Protein AF-A0A2D4ILW7-F1 (afdb_monomer)

Structure (mmCIF, N/CA/C/O backbone):
data_AF-A0A2D4ILW7-F1
#
_entry.id   AF-A0A2D4ILW7-F1
#
loop_
_atom_site.group_PDB
_atom_site.id
_atom_site.type_symbol
_atom_site.label_atom_id
_atom_site.label_alt_id
_atom_site.label_comp_id
_atom_site.label_asym_id
_atom_site.label_entity_id
_atom_site.label_seq_id
_atom_site.pdbx_PDB_ins_code
_atom_site.Cartn_x
_atom_site.Cartn_y
_atom_site.Cartn_z
_atom_site.occupancy
_atom_site.B_iso_or_equiv
_atom_site.auth_seq_id
_atom_site.auth_comp_id
_atom_site.auth_asym_id
_atom_site.auth_atom_id
_atom_site.pdbx_PDB_model_num
ATOM 1 N N . SER A 1 1 ? -1.629 21.033 -8.139 1.00 35.91 1 SER A N 1
ATOM 2 C CA . SER A 1 1 ? -2.711 20.098 -8.491 1.00 35.91 1 SER A CA 1
ATOM 3 C C . SER A 1 1 ? -2.103 18.713 -8.593 1.00 35.91 1 SER A C 1
ATOM 5 O O . SER A 1 1 ? -1.059 18.580 -9.214 1.00 35.91 1 SER A O 1
ATOM 7 N N . SER A 1 2 ? -2.685 17.788 -7.834 1.00 33.47 2 SER A N 1
ATOM 8 C CA . SER A 1 2 ? -2.430 16.350 -7.647 1.00 33.47 2 SER A CA 1
ATOM 9 C C . SER A 1 2 ? -1.386 15.644 -8.525 1.00 33.47 2 SER A C 1
ATOM 11 O O . SER A 1 2 ? -1.522 15.573 -9.743 1.00 33.47 2 SER A O 1
ATOM 13 N N . HIS A 1 3 ? -0.424 14.979 -7.873 1.00 41.22 3 HIS A N 1
ATOM 14 C CA . HIS A 1 3 ? 0.235 13.801 -8.437 1.00 41.22 3 HIS A CA 1
ATOM 15 C C . HIS A 1 3 ? -0.855 12.763 -8.725 1.00 41.22 3 HIS A C 1
ATOM 17 O O . HIS A 1 3 ? -1.338 12.092 -7.813 1.00 41.22 3 HIS A O 1
ATOM 23 N N . TYR A 1 4 ? -1.304 12.691 -9.975 1.00 45.59 4 TYR A N 1
ATOM 24 C CA . TYR A 1 4 ? -2.217 11.650 -10.414 1.00 45.59 4 TYR A CA 1
ATOM 25 C C . TYR A 1 4 ? -1.416 10.358 -10.467 1.00 45.59 4 TYR A C 1
ATOM 27 O O . TYR A 1 4 ? -0.707 10.075 -11.431 1.00 45.59 4 TYR A O 1
ATOM 35 N N . LEU A 1 5 ? -1.509 9.574 -9.399 1.00 50.69 5 LEU A N 1
ATOM 36 C CA . LEU A 1 5 ? -1.324 8.143 -9.530 1.00 50.69 5 LEU A CA 1
ATOM 37 C C . LEU A 1 5 ? -2.432 7.715 -10.491 1.00 50.69 5 LEU A C 1
ATOM 39 O O . LEU A 1 5 ? -3.609 7.840 -10.154 1.00 50.69 5 LEU A O 1
ATOM 43 N N . CYS A 1 6 ? -2.070 7.367 -11.727 1.00 53.00 6 CYS A N 1
ATOM 44 C CA . CYS A 1 6 ? -3.055 6.940 -12.707 1.00 53.00 6 CYS A CA 1
ATOM 45 C C . CYS A 1 6 ? -3.841 5.781 -12.081 1.00 53.00 6 CYS A C 1
ATOM 47 O O . CYS A 1 6 ? -3.259 4.766 -11.696 1.00 53.00 6 CYS A O 1
ATOM 49 N N . HIS A 1 7 ? -5.149 5.974 -11.889 1.00 54.78 7 HIS A N 1
ATOM 50 C CA . HIS A 1 7 ? -5.987 4.997 -11.196 1.00 54.78 7 HIS A CA 1
ATOM 51 C C . HIS A 1 7 ? -5.988 3.642 -11.912 1.00 54.78 7 HIS A C 1
ATOM 53 O O . HIS A 1 7 ? -6.151 2.620 -11.256 1.00 54.78 7 HIS A O 1
ATOM 59 N N . GLU A 1 8 ? -5.728 3.633 -13.222 1.00 57.62 8 GLU A N 1
ATOM 60 C CA . GLU A 1 8 ? -5.636 2.426 -14.049 1.00 57.62 8 GLU A CA 1
ATOM 61 C C . GLU A 1 8 ? -4.396 1.573 -13.734 1.00 57.62 8 GLU A C 1
ATOM 63 O O . GLU A 1 8 ? -4.408 0.371 -13.971 1.00 57.62 8 GLU A O 1
ATOM 68 N N . VAL A 1 9 ? -3.340 2.166 -13.161 1.00 68.12 9 VAL A N 1
ATOM 69 C CA . VAL A 1 9 ? -2.091 1.465 -12.788 1.00 68.12 9 VAL A CA 1
ATOM 70 C C . VAL A 1 9 ? -1.833 1.470 -11.279 1.00 68.12 9 VAL A C 1
ATOM 72 O O . VAL A 1 9 ? -0.796 0.993 -10.815 1.00 68.12 9 VAL A O 1
ATOM 75 N N . ALA A 1 10 ? -2.752 2.033 -10.492 1.00 67.50 10 ALA A N 1
ATOM 76 C CA . ALA A 1 10 ? -2.624 2.091 -9.047 1.00 67.50 10 ALA A CA 1
ATOM 77 C C . ALA A 1 10 ? -2.739 0.676 -8.450 1.00 67.50 10 ALA A C 1
ATOM 79 O O . ALA A 1 10 ? -3.699 -0.034 -8.755 1.00 67.50 10 ALA A O 1
ATOM 80 N N . PRO A 1 11 ? -1.819 0.258 -7.558 1.00 77.44 11 PRO A N 1
ATOM 81 C CA . PRO A 1 11 ? -1.923 -1.039 -6.903 1.00 77.44 11 PRO A CA 1
ATOM 82 C C . PRO A 1 11 ? -3.296 -1.217 -6.226 1.00 77.44 11 PRO A C 1
ATOM 84 O O . PRO A 1 11 ? -3.733 -0.296 -5.526 1.00 77.44 11 PRO A O 1
ATOM 87 N N . PRO A 1 12 ? -3.960 -2.386 -6.340 1.00 83.81 12 PRO A N 1
ATOM 88 C CA . PRO A 1 12 ? -5.300 -2.597 -5.777 1.00 83.81 12 PRO A CA 1
ATOM 89 C C . PRO A 1 12 ? -5.406 -2.255 -4.285 1.00 83.81 12 PRO A C 1
ATOM 91 O O . PRO A 1 12 ? -6.397 -1.687 -3.830 1.00 83.81 12 PRO A O 1
ATOM 94 N N . GLN A 1 13 ? -4.348 -2.527 -3.514 1.00 83.69 13 GLN A N 1
ATOM 95 C CA . GLN A 1 13 ? -4.273 -2.172 -2.095 1.00 83.69 13 GLN A CA 1
ATOM 96 C C . GLN A 1 13 ? -4.309 -0.657 -1.856 1.00 83.69 13 GLN A C 1
ATOM 98 O O . GLN A 1 13 ? -4.916 -0.204 -0.884 1.00 83.69 13 GLN A O 1
ATOM 103 N N . LEU A 1 14 ? -3.667 0.132 -2.719 1.00 83.50 14 LEU A N 1
ATOM 104 C CA . LEU A 1 14 ? -3.670 1.587 -2.614 1.00 83.50 14 LEU A CA 1
ATOM 105 C C . LEU A 1 14 ? -5.058 2.143 -2.940 1.00 83.50 14 LEU A C 1
ATOM 107 O O . LEU A 1 14 ? -5.564 2.980 -2.197 1.00 83.50 14 LEU A O 1
ATOM 111 N N . VAL A 1 15 ? -5.701 1.622 -3.989 1.00 85.94 15 VAL A N 1
ATOM 112 C CA . VAL A 1 15 ? -7.084 1.979 -4.347 1.00 85.94 15 VAL A CA 1
ATOM 113 C C . VAL A 1 15 ? -8.033 1.681 -3.184 1.00 85.94 15 VAL A C 1
ATOM 115 O O . VAL A 1 15 ? -8.771 2.565 -2.750 1.00 85.94 15 VAL A O 1
ATOM 118 N N . MET A 1 16 ? -7.939 0.482 -2.600 1.00 89.69 16 MET A N 1
ATOM 119 C CA . MET A 1 16 ? -8.709 0.102 -1.413 1.00 89.69 16 MET A CA 1
ATOM 120 C C . MET A 1 16 ? -8.429 1.032 -0.224 1.00 89.69 16 MET A C 1
ATOM 122 O O . MET A 1 16 ? -9.354 1.416 0.491 1.00 89.69 16 MET A O 1
ATOM 126 N N . SER A 1 17 ? -7.169 1.416 -0.009 1.00 90.88 17 SER A N 1
ATOM 127 C CA . SER A 1 17 ? -6.783 2.305 1.093 1.00 90.88 17 SER A CA 1
ATOM 128 C C . SER A 1 17 ? -7.408 3.689 0.947 1.00 90.88 17 SER A C 1
ATOM 130 O O . SER A 1 17 ? -7.966 4.207 1.909 1.00 90.88 17 SER A O 1
ATOM 132 N N . ILE A 1 18 ? -7.390 4.254 -0.263 1.00 87.25 18 ILE A N 1
ATOM 133 C CA . ILE A 1 18 ? -8.020 5.545 -0.565 1.00 87.25 18 ILE A CA 1
ATOM 134 C C . ILE A 1 18 ? -9.532 5.471 -0.322 1.00 87.25 18 ILE A C 1
ATOM 136 O O . ILE A 1 18 ? -10.084 6.332 0.359 1.00 87.25 18 ILE A O 1
ATOM 140 N N . GLN A 1 19 ? -10.192 4.422 -0.820 1.00 90.12 19 GLN A N 1
ATOM 141 C CA . GLN A 1 19 ? -11.641 4.240 -0.672 1.00 90.12 19 GLN A CA 1
ATOM 142 C C . GLN A 1 19 ? -12.082 4.094 0.789 1.00 90.12 19 GLN A C 1
ATOM 144 O O . GLN A 1 19 ? -13.139 4.591 1.163 1.00 90.12 19 GLN A O 1
ATOM 149 N N . ASN A 1 20 ? -11.271 3.434 1.618 1.00 92.75 20 ASN A N 1
ATOM 150 C CA . ASN A 1 20 ? -11.603 3.142 3.015 1.00 92.75 20 ASN A CA 1
ATOM 151 C C . ASN A 1 20 ? -10.947 4.117 4.013 1.00 92.75 20 ASN A C 1
ATOM 153 O O . ASN A 1 20 ? -10.995 3.877 5.219 1.00 92.75 20 ASN A O 1
ATOM 157 N N . GLY A 1 21 ? -10.312 5.198 3.541 1.00 91.88 21 GLY A N 1
ATOM 158 C CA . GLY A 1 21 ? -9.663 6.189 4.408 1.00 91.88 21 GLY A CA 1
ATOM 159 C C . GLY A 1 21 ? -8.506 5.624 5.239 1.00 91.88 21 GLY A C 1
ATOM 160 O O . GLY A 1 21 ? -8.285 6.055 6.370 1.00 91.88 21 GLY A O 1
ATOM 161 N N . ILE A 1 22 ? -7.793 4.634 4.702 1.00 93.06 22 ILE A N 1
ATOM 162 C CA . ILE A 1 22 ? -6.689 3.953 5.375 1.00 93.06 22 ILE A CA 1
ATOM 163 C C . ILE A 1 22 ? -5.412 4.761 5.170 1.00 93.06 22 ILE A C 1
ATOM 165 O O . ILE A 1 22 ? -4.975 4.993 4.041 1.00 93.06 22 ILE A O 1
ATOM 169 N N . HIS A 1 23 ? -4.785 5.159 6.270 1.00 91.62 23 HIS A N 1
ATOM 170 C CA . HIS A 1 23 ? -3.446 5.732 6.256 1.00 91.62 23 HIS A CA 1
ATOM 171 C C . HIS A 1 23 ? -2.436 4.691 5.780 1.00 91.62 23 HIS A C 1
ATOM 173 O O . HIS A 1 23 ? -2.550 3.499 6.081 1.00 91.62 23 HIS A O 1
ATOM 179 N N . GLY A 1 24 ? -1.408 5.148 5.068 1.00 87.19 24 GLY A N 1
ATOM 180 C CA . GLY A 1 24 ? -0.261 4.305 4.745 1.00 87.19 24 GLY A CA 1
ATOM 181 C C . GLY A 1 24 ? 0.419 3.735 6.001 1.00 87.19 24 GLY A C 1
ATOM 182 O O . GLY A 1 24 ? 0.009 4.022 7.132 1.00 87.19 24 GLY A O 1
ATOM 183 N N . PRO A 1 25 ? 1.475 2.928 5.826 1.00 86.12 25 PRO A N 1
ATOM 184 C CA . PRO A 1 25 ? 2.299 2.486 6.940 1.00 86.12 25 PRO A CA 1
ATOM 185 C C . PRO A 1 25 ? 2.803 3.710 7.711 1.00 86.12 25 PRO A C 1
ATOM 187 O O . PRO A 1 25 ? 3.531 4.537 7.174 1.00 86.12 25 PRO A O 1
ATOM 190 N N . MET A 1 26 ? 2.354 3.847 8.954 1.00 84.62 26 MET A N 1
ATOM 191 C CA . MET A 1 26 ? 2.683 4.971 9.827 1.00 84.62 26 MET A CA 1
ATOM 192 C C . MET A 1 26 ? 2.971 4.419 11.213 1.00 84.62 26 MET A C 1
ATOM 194 O O . MET A 1 26 ? 2.298 3.483 11.661 1.00 84.62 26 MET A O 1
ATOM 198 N N . GLN A 1 27 ? 3.978 4.967 11.881 1.00 85.25 27 GLN A N 1
ATOM 199 C CA . GLN A 1 27 ? 4.277 4.572 13.247 1.00 85.25 27 GLN A CA 1
ATOM 200 C C . GLN A 1 27 ? 3.215 5.113 14.224 1.00 85.25 27 GLN A C 1
ATOM 202 O O . GLN A 1 27 ? 2.344 5.920 13.886 1.00 85.25 27 GLN A O 1
ATOM 207 N N . GLU A 1 28 ? 3.218 4.571 15.436 1.00 87.88 28 GLU A N 1
ATOM 208 C CA . GLU A 1 28 ? 2.176 4.820 16.430 1.00 87.88 28 GLU A CA 1
ATOM 209 C C . GLU A 1 28 ? 2.138 6.270 16.940 1.00 87.88 28 GLU A C 1
ATOM 211 O O . GLU A 1 28 ? 1.069 6.861 17.079 1.00 87.88 28 GLU A O 1
ATOM 216 N N . GLU A 1 29 ? 3.295 6.857 17.201 1.00 87.69 29 GLU A N 1
ATOM 217 C CA . GLU A 1 29 ? 3.457 8.233 17.681 1.00 87.69 29 GLU A CA 1
ATOM 218 C C . GLU A 1 29 ? 2.874 9.271 16.710 1.00 87.69 29 GLU A C 1
ATOM 220 O O . GLU A 1 29 ? 2.185 10.195 17.148 1.00 87.69 29 GLU A O 1
ATOM 225 N N . PHE A 1 30 ? 3.089 9.111 15.405 1.00 87.44 30 PHE A N 1
ATOM 226 C CA . PHE A 1 30 ? 2.618 10.027 14.372 1.00 87.44 30 PHE A CA 1
ATOM 227 C C . PHE A 1 30 ? 1.107 9.963 14.207 1.00 87.44 30 PHE A C 1
ATOM 229 O O . PHE A 1 30 ? 0.453 11.010 14.165 1.00 87.44 30 PHE A O 1
ATOM 236 N N . ILE A 1 31 ? 0.522 8.759 14.192 1.00 89.25 31 ILE A N 1
ATOM 237 C CA . ILE A 1 31 ? -0.935 8.636 14.096 1.00 89.25 31 ILE A CA 1
ATOM 238 C C . ILE A 1 31 ? -1.615 9.184 15.358 1.00 89.25 31 ILE A C 1
ATOM 240 O O . ILE A 1 31 ? -2.655 9.840 15.271 1.00 89.25 31 ILE A O 1
ATOM 244 N N . LEU A 1 32 ? -0.997 9.003 16.530 1.00 89.31 32 LEU A N 1
ATOM 245 C CA . LEU A 1 32 ? -1.472 9.580 17.786 1.00 89.31 32 LEU A CA 1
ATOM 246 C C . LEU A 1 32 ? -1.373 11.101 17.791 1.00 89.31 32 LEU A C 1
ATOM 248 O O . LEU A 1 32 ? -2.326 11.772 18.183 1.00 89.31 32 LEU A O 1
ATOM 252 N N . ALA A 1 33 ? -0.241 11.655 17.357 1.00 88.25 33 ALA A N 1
ATOM 253 C CA . ALA A 1 33 ? -0.065 13.094 17.223 1.00 88.25 33 ALA A CA 1
ATOM 254 C C . ALA A 1 33 ? -1.099 13.679 16.253 1.00 88.25 33 ALA A C 1
ATOM 256 O O . ALA A 1 33 ? -1.708 14.707 16.548 1.00 88.25 33 ALA A O 1
ATOM 257 N N . LYS A 1 34 ? -1.361 12.992 15.135 1.00 88.44 34 LYS A N 1
ATOM 258 C CA . LYS A 1 34 ? -2.387 13.386 14.169 1.00 88.44 34 LYS A CA 1
ATOM 259 C C . LYS A 1 34 ? -3.781 13.397 14.798 1.00 88.44 34 LYS A C 1
ATOM 261 O O . LYS A 1 34 ? -4.464 14.410 14.701 1.00 88.44 34 LYS A O 1
ATOM 266 N N . LEU A 1 35 ? -4.186 12.322 15.472 1.00 89.31 35 LEU A N 1
ATOM 267 C CA . LEU A 1 35 ? -5.491 12.252 16.136 1.00 89.31 35 LEU A CA 1
ATOM 268 C C . LEU A 1 35 ? -5.651 13.339 17.208 1.00 89.31 35 LEU A C 1
ATOM 270 O O . LEU A 1 35 ? -6.686 13.992 17.253 1.00 89.31 35 LEU A O 1
ATOM 274 N N . LYS A 1 36 ? -4.605 13.607 18.001 1.00 86.88 36 LYS A N 1
ATOM 275 C CA . LYS A 1 36 ? -4.603 14.684 19.006 1.00 86.88 36 LYS A CA 1
ATOM 276 C C . LYS A 1 36 ? -4.756 16.083 18.402 1.00 86.88 36 LYS A C 1
ATOM 278 O O . LYS A 1 36 ? -5.371 16.933 19.038 1.00 86.88 36 LYS A O 1
ATOM 283 N N . ARG A 1 37 ? -4.192 16.337 17.211 1.00 87.31 37 ARG A N 1
ATOM 284 C CA . ARG A 1 37 ? -4.366 17.615 16.491 1.00 87.31 37 ARG A CA 1
ATOM 285 C C . ARG A 1 37 ? -5.775 17.784 15.935 1.00 87.31 37 ARG A C 1
ATOM 287 O O . ARG A 1 37 ? -6.245 18.910 15.842 1.00 87.31 37 ARG A O 1
ATOM 294 N N . GLU A 1 38 ? -6.419 16.683 15.563 1.00 86.81 38 GLU A N 1
ATOM 295 C CA . GLU A 1 38 ? -7.733 16.716 14.926 1.00 86.81 38 GLU A CA 1
ATOM 296 C C . GLU A 1 38 ? -8.870 17.032 15.900 1.00 86.81 38 GLU A C 1
ATOM 298 O O . GLU A 1 38 ? -9.885 17.601 15.505 1.00 86.81 38 GLU A O 1
ATOM 303 N N . GLY A 1 39 ? -8.691 16.685 17.173 1.00 79.19 39 GLY A N 1
ATOM 304 C CA . GLY A 1 39 ? -9.623 17.014 18.242 1.00 79.19 39 GLY A CA 1
ATOM 305 C C . GLY A 1 39 ? -9.480 16.079 19.438 1.00 79.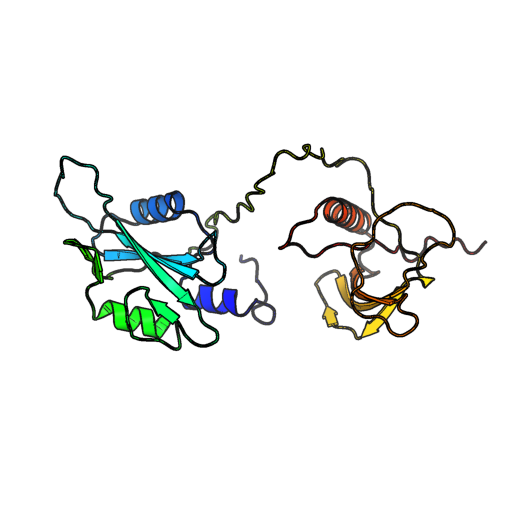19 39 GLY A C 1
ATOM 306 O O . GLY A 1 39 ? -8.887 15.006 19.353 1.00 79.19 39 GLY A O 1
ATOM 307 N N . GLN A 1 40 ? -10.051 16.480 20.572 1.00 74.38 40 GLN A N 1
ATOM 308 C CA . GLN A 1 40 ? -10.111 15.663 21.789 1.00 74.38 40 GLN A CA 1
ATOM 309 C C . GLN A 1 40 ? -11.511 15.091 22.007 1.00 74.38 40 GLN A C 1
ATOM 311 O O . GLN A 1 40 ? -12.111 15.229 23.072 1.00 74.38 40 GLN A O 1
ATOM 316 N N . GLU A 1 41 ? -12.061 14.462 20.979 1.00 81.75 41 GLU A N 1
ATOM 317 C CA . GLU A 1 41 ? -13.381 13.851 21.075 1.00 81.75 41 GLU A CA 1
ATOM 318 C C . GLU A 1 41 ? -13.267 12.358 21.321 1.00 81.75 41 GLU A C 1
ATOM 320 O O . GLU A 1 41 ? -12.444 11.651 20.734 1.00 81.75 41 GLU A O 1
ATOM 325 N N . ASP A 1 42 ? -14.126 11.881 22.213 1.00 86.62 42 ASP A N 1
ATOM 326 C CA . ASP A 1 42 ? -14.240 10.465 22.498 1.00 86.62 42 ASP A CA 1
ATOM 327 C C . ASP A 1 42 ? -14.695 9.698 21.250 1.00 86.62 42 ASP A C 1
ATOM 329 O O . ASP A 1 42 ? -15.639 10.108 20.572 1.00 86.62 42 ASP A O 1
ATOM 333 N N . GLY A 1 43 ? -14.036 8.581 20.951 1.00 88.81 43 GLY A N 1
ATOM 334 C CA . GLY A 1 43 ? -14.350 7.764 19.783 1.00 88.81 43 GLY A CA 1
ATOM 335 C C . GLY A 1 43 ? -13.839 8.316 18.451 1.00 88.81 43 GLY A C 1
ATOM 336 O O . GLY A 1 43 ? -14.271 7.849 17.391 1.00 88.81 43 GLY A O 1
ATOM 337 N N . LEU A 1 44 ? -12.925 9.292 18.477 1.00 93.19 44 LEU A N 1
ATOM 338 C CA . LEU A 1 44 ? -12.115 9.643 17.314 1.00 93.19 44 LEU A CA 1
ATOM 339 C C . LEU A 1 44 ? -11.148 8.490 17.008 1.00 93.19 44 LEU A C 1
ATOM 341 O O . LEU A 1 44 ? -10.439 8.019 17.897 1.00 93.19 44 LEU A O 1
ATOM 345 N N . TYR A 1 45 ? -11.103 8.031 15.760 1.00 94.19 45 TYR A N 1
ATOM 346 C CA . TYR A 1 45 ? -10.272 6.896 15.368 1.00 94.19 45 TYR A CA 1
ATOM 347 C C . TYR A 1 45 ? -9.553 7.113 14.041 1.00 94.19 45 TYR A C 1
ATOM 349 O O . TYR A 1 45 ? -9.975 7.915 13.212 1.00 94.19 45 TYR A O 1
ATOM 357 N N . ALA A 1 46 ? -8.483 6.357 13.813 1.00 95.00 46 ALA A N 1
ATOM 358 C CA . ALA A 1 46 ? -7.807 6.264 12.525 1.00 95.00 46 ALA A CA 1
ATOM 359 C C . ALA A 1 46 ? -7.479 4.808 12.192 1.00 95.00 46 ALA A C 1
ATOM 361 O O . ALA A 1 46 ? -7.224 3.997 13.084 1.00 95.00 46 ALA A O 1
ATOM 362 N N . LEU A 1 47 ? -7.463 4.494 10.900 1.00 95.81 47 LEU A N 1
ATOM 363 C CA . LEU A 1 47 ? -7.101 3.182 10.381 1.00 95.81 47 LEU A CA 1
ATOM 364 C C . LEU A 1 47 ? -5.796 3.308 9.595 1.00 95.81 47 LEU A C 1
ATOM 366 O O . LEU A 1 47 ? -5.701 4.167 8.724 1.00 95.81 47 LEU A O 1
ATOM 370 N N . ARG A 1 48 ? -4.790 2.486 9.896 1.00 93.81 48 ARG A N 1
ATOM 371 C CA . ARG A 1 48 ? -3.484 2.522 9.216 1.00 93.81 48 ARG A CA 1
ATOM 372 C C . ARG A 1 48 ? -2.974 1.131 8.881 1.00 93.81 48 ARG A C 1
ATOM 374 O O . ARG A 1 48 ? -3.326 0.167 9.560 1.00 93.81 48 ARG A O 1
ATOM 381 N N . TRP A 1 49 ? -2.082 1.036 7.903 1.00 92.50 49 TRP A N 1
ATOM 382 C CA . TRP A 1 49 ? -1.274 -0.170 7.719 1.00 92.50 49 TRP A CA 1
ATOM 383 C C . TRP A 1 49 ? -0.216 -0.308 8.817 1.00 92.50 49 TRP A C 1
ATOM 385 O O . TRP A 1 49 ? 0.347 0.676 9.309 1.00 92.50 49 TRP A O 1
ATOM 395 N N . SER A 1 50 ? 0.060 -1.549 9.209 1.00 90.38 50 SER A N 1
ATOM 396 C CA . SER A 1 50 ? 1.192 -1.873 10.068 1.00 90.38 50 SER A CA 1
ATOM 397 C C . SER A 1 50 ? 2.500 -1.633 9.317 1.00 90.38 50 SER A C 1
ATOM 399 O O . SER A 1 50 ? 2.657 -2.001 8.158 1.00 90.38 50 SER A O 1
ATOM 401 N N . VAL A 1 51 ? 3.467 -1.042 10.015 1.00 85.75 51 VAL A N 1
ATOM 402 C CA . VAL A 1 51 ? 4.844 -0.854 9.528 1.00 85.75 51 VAL A CA 1
ATOM 403 C C . VAL A 1 51 ? 5.674 -2.142 9.585 1.00 85.75 51 VAL A C 1
ATOM 405 O O . VAL A 1 51 ? 6.772 -2.179 9.044 1.00 85.75 51 VAL A O 1
ATOM 408 N N . LEU A 1 52 ? 5.173 -3.182 10.263 1.00 86.75 52 LEU A N 1
ATOM 409 C CA . LEU A 1 52 ? 5.877 -4.454 10.481 1.00 86.75 52 LEU A CA 1
ATOM 410 C C . LEU A 1 52 ? 5.261 -5.632 9.714 1.00 86.75 52 LEU A C 1
ATOM 412 O O . LEU A 1 52 ? 5.917 -6.652 9.550 1.00 86.75 52 LEU A O 1
ATOM 416 N N . ASP A 1 53 ? 4.001 -5.519 9.296 1.00 88.94 53 ASP A N 1
ATOM 417 C CA . ASP A 1 53 ? 3.243 -6.613 8.683 1.00 88.94 53 ASP A CA 1
ATOM 418 C C . ASP A 1 53 ? 2.326 -6.053 7.591 1.00 88.94 53 ASP A C 1
ATOM 420 O O . ASP A 1 53 ? 1.353 -5.352 7.872 1.00 88.94 53 ASP A O 1
ATOM 424 N N . PHE A 1 54 ? 2.641 -6.372 6.337 1.00 85.69 54 PHE A N 1
ATOM 425 C CA . PHE A 1 54 ? 1.940 -5.863 5.155 1.00 85.69 54 PHE A CA 1
ATOM 426 C C . PHE A 1 54 ? 0.477 -6.308 5.064 1.00 85.69 54 PHE A C 1
ATOM 428 O O . PHE A 1 54 ? -0.319 -5.649 4.396 1.00 85.69 54 PHE A O 1
ATOM 435 N N . ASN A 1 55 ? 0.108 -7.387 5.759 1.00 91.50 55 ASN A N 1
ATOM 436 C CA . ASN A 1 55 ? -1.248 -7.925 5.779 1.00 91.50 55 ASN A CA 1
ATOM 437 C C . ASN A 1 55 ? -2.017 -7.515 7.038 1.00 91.50 55 ASN A C 1
ATOM 439 O O . ASN A 1 55 ? -3.059 -8.090 7.345 1.00 91.50 55 ASN A O 1
ATOM 443 N N . ARG A 1 56 ? -1.537 -6.511 7.775 1.00 95.12 56 ARG A N 1
ATOM 444 C CA . ARG A 1 56 ? -2.144 -6.094 9.036 1.00 95.12 56 ARG A CA 1
ATOM 445 C C . ARG A 1 56 ? -2.528 -4.627 9.022 1.00 95.12 56 ARG A C 1
ATOM 447 O O . ARG A 1 56 ? -1.699 -3.740 8.829 1.00 95.12 56 ARG A O 1
ATOM 454 N N . LEU A 1 57 ? -3.800 -4.387 9.302 1.00 96.19 57 LEU A N 1
ATOM 455 C CA . LEU A 1 57 ? -4.362 -3.079 9.590 1.00 96.19 57 LEU A CA 1
ATOM 456 C C . LEU A 1 57 ? -4.405 -2.860 11.104 1.00 96.19 57 LEU A C 1
ATOM 458 O O . LEU A 1 57 ? -4.567 -3.793 11.894 1.00 96.19 57 LEU A O 1
ATOM 462 N N . ILE A 1 58 ? -4.251 -1.610 11.517 1.00 96.38 58 ILE A N 1
ATOM 463 C CA . ILE A 1 58 ? -4.325 -1.194 12.913 1.00 96.38 58 ILE A CA 1
ATOM 464 C C . ILE A 1 58 ? -5.363 -0.084 13.011 1.00 96.38 58 ILE A C 1
ATOM 466 O O . ILE A 1 58 ? -5.203 0.989 12.428 1.00 96.38 58 ILE A O 1
ATOM 470 N N . LEU A 1 59 ? -6.427 -0.363 13.757 1.00 96.31 59 LEU A N 1
ATOM 471 C CA . LEU A 1 59 ? -7.456 0.590 14.137 1.00 96.31 59 LEU A CA 1
ATOM 472 C C . LEU A 1 59 ? -7.064 1.207 15.478 1.00 96.31 59 LEU A C 1
ATOM 474 O O . LEU A 1 59 ? -7.030 0.514 16.492 1.00 96.31 59 LEU A O 1
ATOM 478 N N . LEU A 1 60 ? -6.769 2.503 15.491 1.00 94.56 60 LEU A N 1
ATOM 479 C CA . LEU A 1 60 ? -6.464 3.237 16.713 1.00 94.56 60 LEU A CA 1
ATOM 480 C C . LEU A 1 60 ? -7.656 4.105 17.102 1.00 94.56 60 LEU A C 1
ATOM 482 O O . LEU A 1 60 ? -8.109 4.906 16.290 1.00 94.56 60 LEU A O 1
ATOM 486 N N . VAL A 1 61 ? -8.143 3.960 18.334 1.00 93.75 61 VAL A N 1
ATOM 487 C CA . VAL A 1 61 ? -9.317 4.675 18.857 1.00 93.75 61 VAL A CA 1
ATOM 488 C C . VAL A 1 61 ? -8.916 5.478 20.085 1.00 93.75 61 VAL A C 1
ATOM 490 O O . VAL A 1 61 ? -8.361 4.911 21.025 1.00 93.75 61 VAL A O 1
ATOM 493 N N . LEU A 1 62 ? -9.200 6.779 20.089 1.00 90.75 62 LEU A N 1
ATOM 494 C CA . LEU A 1 62 ? -9.053 7.634 21.261 1.00 90.75 62 LEU A CA 1
ATOM 495 C C . LEU A 1 62 ? -10.242 7.462 22.210 1.00 90.75 62 LEU A C 1
ATOM 497 O O . LEU A 1 62 ? -11.395 7.373 21.785 1.00 90.75 62 LEU A O 1
ATOM 501 N N . LYS A 1 63 ? -9.946 7.488 23.506 1.00 85.69 63 LYS A N 1
ATOM 502 C CA . LYS A 1 63 ? -10.921 7.562 24.590 1.00 85.69 63 LYS A CA 1
ATOM 503 C C . LYS A 1 63 ? -10.675 8.850 25.354 1.00 85.69 63 LYS A C 1
ATOM 505 O O . LYS A 1 63 ? -9.578 9.052 25.874 1.00 85.69 63 LYS A O 1
ATOM 510 N N . ASN A 1 64 ? -11.681 9.717 25.421 1.00 72.50 64 ASN A N 1
ATOM 511 C CA . ASN A 1 64 ? -11.578 10.923 26.236 1.00 72.50 64 ASN A CA 1
ATOM 512 C C . ASN A 1 64 ? -12.235 10.656 27.593 1.00 72.50 64 ASN A C 1
ATOM 514 O O . ASN A 1 64 ? -13.456 10.564 27.693 1.00 72.50 64 ASN A O 1
ATOM 518 N N . GLY A 1 65 ? -11.420 10.487 28.633 1.00 59.06 65 GLY A N 1
ATOM 519 C CA . GLY A 1 65 ? -11.883 10.301 30.001 1.00 59.06 65 GLY A CA 1
ATOM 520 C C . GLY A 1 65 ? -11.102 11.205 30.941 1.00 59.06 65 GLY A C 1
ATOM 521 O O . GLY A 1 65 ? -9.887 11.091 31.037 1.00 59.06 65 GLY A O 1
ATOM 522 N N . GLN A 1 66 ? -11.803 12.064 31.681 1.00 49.75 66 GLN A N 1
ATOM 523 C CA . GLN A 1 66 ? -11.259 12.874 32.780 1.00 49.75 66 GLN A CA 1
ATOM 524 C C . GLN A 1 66 ? -10.762 12.042 33.984 1.00 49.75 66 GLN A C 1
ATOM 526 O O . GLN A 1 66 ? -10.620 12.578 35.081 1.00 49.75 66 GLN A O 1
ATOM 531 N N . SER A 1 67 ? -10.479 10.743 33.843 1.00 42.94 67 SER A N 1
ATOM 532 C CA . SER A 1 67 ? -9.797 10.022 34.912 1.00 42.94 67 SER A CA 1
ATOM 533 C C . SER A 1 67 ? -8.305 10.285 34.783 1.00 42.94 67 SER A C 1
ATOM 535 O O . SER A 1 67 ? -7.606 9.642 34.001 1.00 42.94 67 SER A O 1
ATOM 537 N N . ILE A 1 68 ? -7.817 11.221 35.590 1.00 44.62 68 ILE A N 1
ATOM 538 C CA . ILE A 1 68 ? -6.440 11.201 36.073 1.00 44.62 68 ILE A CA 1
ATOM 539 C C . ILE A 1 68 ? -6.283 9.861 36.805 1.00 44.62 68 ILE A C 1
ATOM 541 O O . ILE A 1 68 ? -6.522 9.758 38.006 1.00 44.62 68 ILE A O 1
ATOM 545 N N . SER A 1 69 ? -5.967 8.792 36.076 1.00 41.19 69 SER A N 1
ATOM 546 C CA . SER A 1 69 ? -5.414 7.606 36.700 1.00 41.19 69 SER A CA 1
ATOM 547 C C . SER A 1 69 ? -3.977 7.957 37.051 1.00 41.19 69 SER A C 1
ATOM 549 O O . SER A 1 69 ? -3.186 8.368 36.206 1.00 41.19 6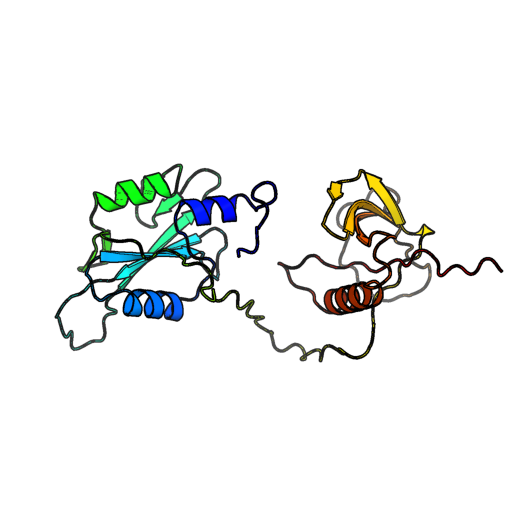9 SER A O 1
ATOM 551 N N . ILE A 1 70 ? -3.638 7.781 38.323 1.00 45.69 70 ILE A N 1
ATOM 552 C CA . ILE A 1 70 ? -2.313 8.004 38.929 1.00 45.69 70 ILE A CA 1
ATOM 553 C C . ILE A 1 70 ? -1.225 7.098 38.288 1.00 45.69 70 ILE A C 1
ATOM 555 O O . ILE A 1 70 ? -0.048 7.157 38.624 1.00 45.69 70 ILE A O 1
ATOM 559 N N . GLN A 1 71 ? -1.607 6.284 37.304 1.00 43.09 71 GLN A N 1
ATOM 560 C CA . GLN A 1 71 ? -0.764 5.439 36.474 1.00 43.09 71 GLN A CA 1
ATOM 561 C C . GLN A 1 71 ? -1.151 5.712 35.016 1.00 43.09 71 GLN A C 1
ATOM 563 O O . GLN A 1 71 ? -2.327 5.600 34.669 1.00 43.09 71 GLN A O 1
ATOM 568 N N . GLY A 1 72 ? -0.188 6.154 34.202 1.00 43.31 72 GLY A N 1
ATOM 569 C CA . GLY A 1 72 ? -0.364 6.686 32.845 1.00 43.31 72 GLY A CA 1
ATOM 570 C C . GLY A 1 72 ? -0.929 5.707 31.813 1.00 43.31 72 GLY A C 1
ATOM 571 O O . GLY A 1 72 ? -0.241 5.342 30.862 1.00 43.31 72 GLY A O 1
ATOM 572 N N . ASN A 1 73 ? -2.192 5.314 31.969 1.00 51.78 73 ASN A N 1
ATOM 573 C CA . ASN A 1 73 ? -2.922 4.565 30.963 1.00 51.78 73 ASN A CA 1
ATOM 574 C C . ASN A 1 73 ? -3.151 5.462 29.747 1.00 51.78 73 ASN A C 1
ATOM 576 O O . ASN A 1 73 ? -3.649 6.583 29.842 1.00 51.78 73 ASN A O 1
ATOM 580 N N . ALA A 1 74 ? -2.738 4.962 28.589 1.00 60.31 74 ALA A N 1
ATOM 581 C CA . ALA A 1 74 ? -2.910 5.627 27.315 1.00 60.31 74 ALA A CA 1
ATOM 582 C C . ALA A 1 74 ? -4.395 5.958 27.063 1.00 60.31 74 ALA A C 1
ATOM 584 O O . ALA A 1 74 ? -5.241 5.069 27.102 1.00 60.31 74 ALA A O 1
ATOM 585 N N . ASN A 1 75 ? -4.703 7.214 26.716 1.00 80.75 75 ASN A N 1
ATOM 586 C CA . ASN A 1 75 ? -6.039 7.684 26.295 1.00 80.75 75 ASN A CA 1
ATOM 587 C C . ASN A 1 75 ? -6.479 7.113 24.929 1.00 80.75 75 ASN A C 1
ATOM 589 O O . ASN A 1 75 ? -7.192 7.759 24.162 1.00 80.75 75 ASN A O 1
ATOM 593 N N . TYR A 1 76 ? -5.977 5.940 24.557 1.00 88.25 76 TYR A N 1
ATOM 594 C CA . TYR A 1 76 ? -6.214 5.317 23.272 1.00 88.25 76 TYR A CA 1
ATOM 595 C C . TYR A 1 76 ? -6.007 3.808 23.340 1.00 88.25 76 TYR A C 1
ATOM 597 O O . TYR A 1 76 ? -5.323 3.289 24.223 1.00 88.25 76 TYR A O 1
ATOM 605 N N . ARG A 1 77 ? -6.548 3.102 22.348 1.00 91.75 77 ARG A N 1
ATOM 606 C CA . ARG A 1 77 ? -6.294 1.677 22.155 1.00 91.75 77 ARG A CA 1
ATOM 607 C C . ARG A 1 77 ? -6.099 1.335 20.689 1.00 91.75 77 ARG A C 1
ATOM 609 O O . ARG A 1 77 ? -6.746 1.914 19.821 1.00 91.75 77 ARG A O 1
ATOM 616 N N . GLN A 1 78 ? -5.207 0.380 20.439 1.00 93.62 78 GLN A N 1
ATOM 617 C CA . GLN A 1 78 ? -5.017 -0.238 19.134 1.00 93.62 78 GLN A CA 1
ATOM 618 C C . GLN A 1 78 ? -5.745 -1.579 19.073 1.00 93.62 78 GLN A C 1
ATOM 620 O O . GLN A 1 78 ? -5.590 -2.422 19.958 1.00 93.62 78 GLN A O 1
ATOM 625 N N . PHE A 1 79 ? -6.483 -1.779 17.991 1.00 95.06 79 PHE A N 1
ATOM 626 C CA . PHE A 1 79 ? -7.097 -3.041 17.624 1.00 95.06 79 PHE A CA 1
ATOM 627 C C . PHE A 1 79 ? -6.506 -3.495 16.295 1.00 95.06 79 PHE A C 1
ATOM 629 O O . PHE A 1 79 ? -6.344 -2.706 15.362 1.00 95.06 79 PHE A O 1
ATOM 636 N N . ARG A 1 80 ? -6.129 -4.766 16.226 1.00 96.38 80 ARG A N 1
ATOM 637 C CA . ARG A 1 80 ? -5.439 -5.340 15.073 1.00 96.38 80 ARG A CA 1
ATOM 638 C C . ARG A 1 80 ? -6.446 -6.031 14.177 1.00 96.38 80 ARG A C 1
ATOM 640 O O . ARG A 1 80 ? -7.283 -6.785 14.657 1.00 96.38 80 ARG A O 1
ATOM 647 N N . ILE A 1 81 ? -6.349 -5.764 12.884 1.00 97.56 81 ILE A N 1
ATOM 648 C CA . ILE A 1 81 ? -7.204 -6.340 11.855 1.00 97.56 81 ILE A CA 1
ATOM 649 C C . ILE A 1 81 ? -6.291 -7.088 10.890 1.00 97.56 81 ILE A C 1
ATOM 651 O O . ILE A 1 81 ? -5.445 -6.485 10.228 1.00 97.56 81 ILE A O 1
ATOM 655 N N . GLN A 1 82 ? -6.444 -8.404 10.826 1.00 96.94 82 GLN A N 1
ATOM 656 C CA . GLN A 1 82 ? -5.707 -9.251 9.904 1.00 96.94 82 GLN A CA 1
ATOM 657 C C . GLN A 1 82 ? -6.432 -9.279 8.559 1.00 96.94 82 GLN A C 1
ATOM 659 O O . GLN A 1 82 ? -7.615 -9.617 8.488 1.00 96.94 82 GLN A O 1
ATOM 664 N N . ARG A 1 83 ? -5.710 -8.954 7.488 1.00 94.50 83 ARG A N 1
ATOM 665 C CA . ARG A 1 83 ? -6.135 -9.226 6.118 1.00 94.50 83 ARG A CA 1
ATOM 666 C C . ARG A 1 83 ? -5.773 -10.671 5.775 1.00 94.50 83 ARG A C 1
ATOM 668 O O . ARG A 1 83 ? -4.615 -11.074 5.904 1.00 94.50 83 ARG A O 1
ATOM 675 N N . LYS A 1 84 ? -6.776 -11.425 5.344 1.00 91.81 84 LYS A N 1
ATOM 676 C CA . LYS A 1 84 ? -6.663 -12.721 4.668 1.00 91.81 84 LYS A CA 1
ATOM 677 C C . LYS A 1 84 ? -6.846 -12.502 3.160 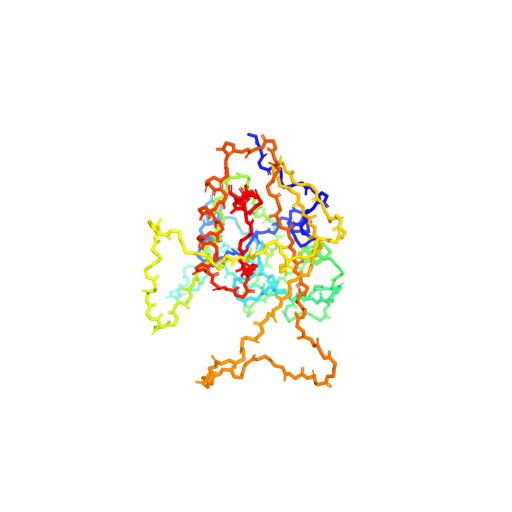1.00 91.81 84 LYS A C 1
ATOM 679 O O . LYS A 1 84 ? -7.010 -11.363 2.724 1.00 91.81 84 LYS A O 1
ATOM 684 N N . GLU A 1 85 ? -6.809 -13.564 2.358 1.00 87.00 85 GLU A N 1
ATOM 685 C CA . GLU A 1 85 ? -6.920 -13.455 0.893 1.00 87.00 85 GLU A CA 1
ATOM 686 C C . GLU A 1 85 ? -8.154 -12.650 0.459 1.00 87.00 85 GLU A C 1
ATOM 688 O O . GLU A 1 85 ? -8.015 -11.669 -0.270 1.00 87.00 85 GLU A O 1
ATOM 693 N N . ASN A 1 86 ? -9.328 -12.995 1.004 1.00 89.12 86 ASN A N 1
ATOM 694 C CA . ASN A 1 86 ? -10.618 -12.402 0.628 1.00 89.12 86 ASN A CA 1
ATOM 695 C C . ASN A 1 86 ? -11.426 -11.874 1.826 1.00 89.12 86 ASN A C 1
ATOM 697 O O . ASN A 1 86 ? -12.623 -11.625 1.697 1.00 89.12 86 ASN A O 1
ATOM 701 N N . SER A 1 87 ? -10.811 -11.744 3.004 1.00 95.75 87 SER A N 1
ATOM 702 C CA . SER A 1 87 ? -11.519 -11.305 4.207 1.00 95.75 87 SER A CA 1
ATOM 703 C C . SER A 1 87 ? -10.644 -10.507 5.173 1.00 95.75 87 SER A C 1
ATOM 705 O O . SER A 1 87 ? -9.413 -10.507 5.104 1.00 95.75 87 SER A O 1
ATOM 707 N N . PHE A 1 88 ? -11.305 -9.803 6.084 1.00 96.88 88 PHE A N 1
ATOM 708 C CA . PHE A 1 88 ? -10.731 -9.014 7.161 1.00 96.88 88 PHE A CA 1
ATOM 709 C C . PHE A 1 88 ? -11.290 -9.510 8.488 1.00 96.88 88 PHE A C 1
ATOM 711 O O . PHE A 1 88 ? -12.504 -9.642 8.649 1.00 96.88 88 PHE A O 1
ATOM 718 N N . VAL A 1 89 ? -10.397 -9.760 9.441 1.00 96.94 89 VAL A N 1
ATOM 719 C CA . VAL A 1 89 ? -10.749 -10.299 10.757 1.00 96.94 89 VAL A CA 1
ATOM 720 C C . VAL A 1 89 ? -10.138 -9.417 11.830 1.00 96.94 89 VAL A C 1
ATOM 722 O O . VAL A 1 89 ? -8.928 -9.189 11.837 1.00 96.94 89 VAL A O 1
ATOM 725 N N . LEU A 1 90 ? -10.965 -8.910 12.739 1.00 96.06 90 LEU A N 1
ATOM 726 C CA . LEU A 1 90 ? -10.478 -8.228 13.933 1.00 96.06 90 LEU A CA 1
ATOM 727 C C . LEU A 1 90 ? -9.944 -9.277 14.916 1.00 96.06 90 LEU A C 1
ATOM 729 O O . LEU A 1 90 ? -10.647 -10.228 15.244 1.00 96.06 90 LEU A O 1
ATOM 733 N N . GLU A 1 91 ? -8.719 -9.111 15.410 1.00 93.88 91 GLU A N 1
ATOM 734 C CA . GLU A 1 91 ? -8.157 -10.024 16.408 1.00 93.88 91 GLU A CA 1
ATOM 735 C C . GLU A 1 91 ? -9.049 -10.075 17.658 1.00 93.88 91 GLU A C 1
ATOM 737 O O . GLU A 1 91 ? -9.359 -9.045 18.259 1.00 93.88 91 GLU A O 1
ATOM 742 N N . GLY A 1 92 ? -9.452 -11.286 18.051 1.00 89.56 92 GLY A N 1
ATOM 743 C CA . GLY A 1 92 ? -10.380 -11.510 19.163 1.00 89.56 92 GLY A CA 1
ATOM 744 C C . GLY A 1 92 ? -11.863 -11.424 18.786 1.00 89.56 92 GLY A C 1
ATOM 745 O O . GLY A 1 92 ? -12.706 -11.548 19.670 1.00 89.56 92 GLY A O 1
ATOM 746 N N . TRP A 1 93 ? -12.192 -11.240 17.505 1.00 91.56 93 TRP A N 1
ATOM 747 C CA . TRP A 1 93 ? -13.557 -11.332 16.994 1.00 91.56 93 TRP A CA 1
ATOM 748 C C . TRP A 1 93 ? -13.677 -12.517 16.032 1.00 91.56 93 TRP A C 1
ATOM 750 O O . TRP A 1 93 ? -12.932 -12.612 15.062 1.00 91.56 93 TRP A O 1
ATOM 760 N N . GLU A 1 94 ? -14.619 -13.424 16.295 1.00 90.38 94 GLU A N 1
ATOM 761 C CA . GLU A 1 94 ? -14.816 -14.650 15.500 1.00 90.38 94 GLU A CA 1
ATOM 762 C C . GLU A 1 94 ? -15.449 -14.402 14.120 1.00 90.38 94 GLU A C 1
ATOM 764 O O . GLU A 1 94 ? -15.585 -15.324 13.320 1.00 90.38 94 GLU A O 1
ATOM 769 N N . GLN A 1 95 ? -15.844 -13.162 13.828 1.00 92.94 95 GLN A N 1
ATOM 770 C CA . GLN A 1 95 ? -16.499 -12.803 12.580 1.00 92.94 95 GLN A CA 1
ATOM 771 C C . GLN A 1 95 ? -15.490 -12.351 11.519 1.00 92.94 95 GLN A C 1
ATOM 773 O O . GLN A 1 95 ? -14.591 -11.549 11.785 1.00 92.94 95 GLN A O 1
ATOM 778 N N . GLU A 1 96 ? -15.692 -12.825 10.291 1.00 96.38 96 GLU A N 1
ATOM 779 C CA . GLU A 1 96 ? -14.955 -12.371 9.116 1.00 96.38 96 GLU A CA 1
ATOM 780 C C . GLU A 1 96 ? -15.808 -11.444 8.254 1.00 96.38 96 GLU A C 1
ATOM 782 O O . GLU A 1 96 ? -17.023 -11.614 8.142 1.00 96.38 96 GLU A O 1
ATOM 787 N N . PHE A 1 97 ? -15.152 -10.479 7.614 1.00 96.88 97 PHE A N 1
ATOM 788 C CA . PHE A 1 97 ? -15.799 -9.505 6.742 1.00 96.88 97 PHE A CA 1
ATOM 789 C C . PHE A 1 97 ? -15.130 -9.502 5.369 1.00 96.88 97 PHE A C 1
ATOM 791 O O . PHE A 1 97 ? -13.903 -9.458 5.308 1.00 96.88 97 PHE A O 1
ATOM 798 N N . PRO A 1 98 ? -15.880 -9.500 4.260 1.00 96.19 98 PRO A N 1
ATOM 799 C CA . PRO A 1 98 ? -15.298 -9.507 2.917 1.00 96.19 98 PRO A CA 1
ATOM 800 C C . PRO A 1 98 ? -14.650 -8.162 2.549 1.00 96.19 98 PRO A C 1
ATOM 802 O O . PRO A 1 98 ? -13.800 -8.098 1.664 1.00 96.19 98 PRO A O 1
ATOM 805 N N . SER A 1 99 ? -15.008 -7.073 3.240 1.00 95.31 99 SER A N 1
ATOM 806 C CA . SER A 1 99 ? -14.453 -5.741 3.002 1.00 95.31 99 SER A CA 1
ATOM 807 C C . SER A 1 99 ? -14.165 -4.982 4.300 1.00 95.31 99 SER A C 1
ATOM 809 O O . SER A 1 99 ? -14.829 -5.168 5.324 1.00 95.31 99 SER A O 1
ATOM 811 N N . VAL A 1 100 ? -13.186 -4.070 4.248 1.00 95.44 100 VAL A N 1
ATOM 812 C CA . VAL A 1 100 ? -12.910 -3.129 5.349 1.00 95.44 100 VAL A CA 1
ATOM 813 C C . VAL A 1 100 ? -14.149 -2.287 5.650 1.00 95.44 100 VAL A C 1
ATOM 815 O O . VAL A 1 100 ? -14.461 -2.054 6.813 1.00 95.44 100 VAL A O 1
ATOM 818 N N . GLN A 1 101 ? -14.894 -1.875 4.624 1.00 95.06 101 GLN A N 1
ATOM 819 C CA . GLN A 1 101 ? -16.111 -1.087 4.787 1.00 95.06 101 GLN A CA 1
ATOM 820 C C . GLN A 1 101 ? -17.166 -1.819 5.628 1.00 95.06 101 GLN A C 1
ATOM 822 O O . GLN A 1 101 ? -17.760 -1.212 6.520 1.00 95.06 101 GLN A O 1
ATOM 827 N N . GLU A 1 102 ? -17.382 -3.112 5.378 1.00 95.88 102 GLU A N 1
ATOM 828 C CA . GLU A 1 102 ? -18.323 -3.932 6.148 1.00 95.88 102 GLU A CA 1
ATOM 829 C C . GLU A 1 102 ? -17.859 -4.147 7.584 1.00 95.88 102 GLU A C 1
ATOM 831 O O . GLU A 1 102 ? -18.650 -3.938 8.506 1.00 95.88 102 GLU A O 1
ATOM 836 N N . LEU A 1 103 ? -16.573 -4.450 7.787 1.00 96.19 103 LEU A N 1
ATOM 837 C CA . LEU A 1 103 ? -15.980 -4.539 9.122 1.00 96.19 103 LEU A CA 1
ATOM 838 C C . LEU A 1 103 ? -16.192 -3.235 9.905 1.00 96.19 103 LEU A C 1
ATOM 840 O O . LEU A 1 103 ? -16.689 -3.243 11.029 1.00 96.19 103 LEU A O 1
ATOM 844 N N . MET A 1 104 ? -15.854 -2.092 9.304 1.00 95.38 104 MET A N 1
ATOM 845 C CA . MET A 1 104 ? -15.981 -0.787 9.953 1.00 95.38 104 MET A CA 1
ATOM 846 C C . MET A 1 104 ? -17.442 -0.406 10.211 1.00 95.38 104 MET A C 1
ATOM 848 O O . MET A 1 104 ? -17.734 0.244 11.215 1.00 95.38 104 MET A O 1
ATOM 852 N N . ASN A 1 105 ? -18.370 -0.805 9.340 1.00 94.38 105 ASN A N 1
ATOM 853 C CA . ASN A 1 105 ? -19.800 -0.592 9.553 1.00 94.38 105 ASN A CA 1
ATOM 854 C C . ASN A 1 105 ? -20.335 -1.440 10.710 1.00 94.38 105 ASN A C 1
ATOM 856 O O . ASN A 1 105 ? -21.067 -0.911 11.545 1.00 94.38 105 ASN A O 1
ATOM 860 N N . ALA A 1 106 ? -19.923 -2.705 10.812 1.00 94.50 106 ALA A N 1
ATOM 861 C CA . ALA A 1 106 ? -20.279 -3.556 11.941 1.00 94.50 106 ALA A CA 1
ATOM 862 C C . ALA A 1 106 ? -19.737 -2.980 13.261 1.00 94.50 106 ALA A C 1
ATOM 864 O O . ALA A 1 106 ? -20.470 -2.871 14.242 1.00 94.50 106 ALA A O 1
ATOM 865 N N . LEU A 1 107 ? -18.495 -2.484 13.262 1.00 93.56 107 LEU A N 1
ATOM 866 C CA . LEU A 1 107 ? -17.883 -1.867 14.441 1.00 93.56 107 LEU A CA 1
ATOM 867 C C . LEU A 1 107 ? -18.567 -0.581 14.921 1.00 93.56 107 LEU A C 1
ATOM 869 O O . LEU A 1 107 ? -18.520 -0.296 16.114 1.00 93.56 107 LEU A O 1
ATOM 873 N N . LYS A 1 108 ? -19.225 0.189 14.043 1.00 90.00 108 LYS A N 1
ATOM 874 C CA . LYS A 1 108 ? -20.014 1.368 14.458 1.00 90.00 108 LYS A CA 1
ATOM 875 C C . LYS A 1 108 ? -21.239 0.991 15.299 1.00 90.00 108 LYS A C 1
ATOM 877 O O . LYS A 1 108 ? -21.674 1.796 16.115 1.00 90.00 108 LYS A O 1
ATOM 882 N N . GLY A 1 109 ? -21.791 -0.208 15.101 1.00 85.50 109 GLY A N 1
ATOM 883 C CA . GLY A 1 109 ? -22.910 -0.741 15.885 1.00 85.50 109 GLY A CA 1
ATOM 884 C C . GLY A 1 109 ? -22.484 -1.459 17.169 1.00 85.50 109 GLY A C 1
ATOM 885 O O . GLY A 1 109 ? -23.337 -1.869 17.954 1.00 85.50 109 GLY A O 1
ATOM 886 N N . CYS A 1 110 ? -21.178 -1.618 17.395 1.00 88.06 110 CYS A N 1
ATOM 887 C CA . CYS A 1 110 ? -20.622 -2.363 18.516 1.00 88.06 110 CYS A CA 1
ATOM 888 C C . CYS A 1 110 ? -19.805 -1.460 19.448 1.00 88.06 110 CYS A C 1
ATOM 890 O O . CYS A 1 110 ? -19.408 -0.346 19.111 1.00 88.06 110 CYS A O 1
ATOM 892 N N . THR A 1 111 ? -19.517 -1.975 20.643 1.00 88.69 111 THR A N 1
ATOM 893 C CA . THR A 1 111 ? -18.521 -1.380 21.538 1.00 88.69 111 THR A CA 1
ATOM 894 C C . THR A 1 111 ? -17.328 -2.312 21.650 1.00 88.69 111 THR A C 1
ATOM 896 O O . THR A 1 111 ? -17.470 -3.507 21.908 1.00 88.69 111 THR A O 1
ATOM 899 N N . LEU A 1 112 ? -16.140 -1.762 21.431 1.00 89.31 112 LEU A N 1
ATOM 900 C CA . LEU A 1 112 ? -14.884 -2.485 21.540 1.00 89.31 112 LEU A CA 1
ATOM 901 C C . LEU A 1 112 ? -14.447 -2.495 23.002 1.00 89.31 112 LEU A C 1
ATOM 903 O O . LEU A 1 112 ? -14.419 -1.448 23.648 1.00 89.31 112 LEU A O 1
ATOM 907 N N . LYS A 1 113 ? -14.092 -3.666 23.528 1.00 86.69 113 LYS A N 1
ATOM 908 C CA . LYS A 1 113 ? -13.631 -3.817 24.912 1.00 86.69 113 LYS A CA 1
ATOM 909 C C . LYS A 1 113 ? -12.167 -4.216 24.943 1.00 86.69 113 LYS A C 1
ATOM 911 O O . LYS A 1 113 ? -11.736 -5.087 24.195 1.00 86.69 113 LYS A O 1
ATOM 916 N N . SER A 1 114 ? -11.410 -3.593 25.834 1.00 83.62 114 SER A N 1
ATOM 917 C CA . SER A 1 114 ? -10.034 -3.972 26.140 1.00 83.62 114 SER A CA 1
ATOM 918 C C . SER A 1 114 ? -9.866 -3.974 27.653 1.00 83.62 114 SER A C 1
ATOM 920 O O . SER A 1 114 ? -9.637 -2.929 28.256 1.00 83.62 114 SER A O 1
ATOM 922 N N . GLY A 1 115 ? -10.002 -5.146 28.275 1.00 83.19 115 GLY A N 1
ATOM 923 C CA . GLY A 1 115 ? -10.072 -5.248 29.732 1.00 83.19 115 GLY A CA 1
ATOM 924 C C . GLY A 1 115 ? -11.336 -4.567 30.263 1.00 83.19 115 GLY A C 1
ATOM 925 O O . GLY A 1 115 ? -12.442 -4.902 29.844 1.00 83.19 115 GLY A O 1
ATOM 926 N N . THR A 1 116 ? -11.173 -3.602 31.167 1.00 79.31 116 THR A N 1
ATOM 927 C CA . THR A 1 116 ? -12.273 -2.803 31.735 1.00 79.31 116 THR A CA 1
ATOM 928 C C . THR A 1 116 ? -12.659 -1.603 30.867 1.00 79.31 116 THR A C 1
ATOM 930 O O . THR A 1 116 ? -13.705 -0.992 31.089 1.00 79.31 116 THR A O 1
ATOM 933 N N . ASP A 1 117 ? -11.844 -1.260 29.868 1.00 84.00 117 ASP A N 1
ATOM 934 C CA . ASP A 1 117 ? -12.076 -0.103 29.018 1.00 84.00 117 ASP A CA 1
ATOM 935 C C . ASP A 1 117 ? -12.999 -0.423 27.841 1.00 84.00 117 ASP A C 1
ATOM 937 O O . ASP A 1 117 ? -12.819 -1.415 27.131 1.00 84.00 117 ASP A O 1
ATOM 941 N N . ILE A 1 118 ? -13.964 0.469 27.611 1.00 88.00 118 ILE A N 1
ATOM 942 C CA . ILE A 1 118 ? -14.909 0.420 26.494 1.00 88.00 118 ILE A CA 1
ATOM 943 C C . ILE A 1 118 ? -14.600 1.568 25.528 1.00 88.00 118 ILE A C 1
ATOM 945 O O . ILE A 1 118 ? -14.396 2.704 25.960 1.00 88.00 118 ILE A O 1
ATOM 949 N N . PHE A 1 119 ? -14.593 1.265 24.233 1.00 90.12 119 PHE A N 1
ATOM 950 C CA . PHE A 1 119 ? -14.339 2.186 23.131 1.00 90.12 119 PHE A CA 1
ATOM 951 C C . PHE A 1 119 ? -15.498 2.119 22.130 1.00 90.12 119 PHE A C 1
ATOM 953 O O . PHE A 1 119 ? -16.028 1.044 21.846 1.00 90.12 119 PHE A O 1
ATOM 960 N N . SER A 1 120 ? -15.884 3.265 21.573 1.00 91.06 120 SER A N 1
ATOM 961 C CA . SER A 1 120 ? -16.906 3.363 20.524 1.00 91.06 120 SER A CA 1
ATOM 962 C C . SER A 1 120 ? -16.346 4.135 19.335 1.00 91.06 120 SER A C 1
ATOM 964 O O . SER A 1 120 ? -15.593 5.086 19.520 1.00 91.06 120 SER A O 1
ATOM 966 N N . LEU A 1 121 ? -16.675 3.722 18.111 1.00 93.38 121 LEU A N 1
ATOM 967 C CA . LEU A 1 121 ? -16.217 4.414 16.907 1.00 93.38 121 LEU A CA 1
ATOM 968 C C . LEU A 1 121 ? -17.216 5.501 16.524 1.00 93.38 121 LEU A C 1
ATOM 970 O O . LEU A 1 121 ? -18.328 5.195 16.101 1.00 93.38 121 LEU A O 1
ATOM 974 N N . LYS A 1 122 ? -16.814 6.770 16.631 1.00 91.31 122 LYS A N 1
ATOM 975 C CA . LYS A 1 122 ? -17.676 7.912 16.293 1.00 91.31 122 LYS A CA 1
ATOM 976 C C . LYS A 1 122 ? -17.236 8.608 15.014 1.00 91.31 122 LYS A C 1
ATOM 978 O O . LYS A 1 122 ? -18.043 8.773 14.103 1.00 91.31 122 LYS A O 1
ATOM 983 N N . ARG A 1 123 ? -15.958 8.982 14.906 1.00 92.25 123 ARG A N 1
ATOM 984 C CA . ARG A 1 123 ? -15.449 9.734 13.748 1.00 92.25 123 ARG A CA 1
ATOM 985 C C . ARG A 1 123 ? -14.102 9.223 13.267 1.00 92.25 123 ARG A C 1
ATOM 987 O O . ARG A 1 123 ? -13.186 9.055 14.064 1.00 92.25 123 ARG A O 1
ATOM 994 N N . CYS A 1 124 ? -13.982 9.041 11.954 1.00 93.44 124 CYS A N 1
ATOM 995 C CA . CYS A 1 124 ? -12.720 8.695 11.315 1.00 93.44 124 CYS A CA 1
ATOM 996 C C . CYS A 1 124 ? -11.873 9.946 11.047 1.00 93.44 124 CYS A C 1
ATOM 998 O O . CYS A 1 124 ? -12.369 10.941 10.521 1.00 93.44 124 CYS A O 1
ATOM 1000 N N . CYS A 1 125 ? -10.587 9.867 11.360 1.00 93.06 125 CYS A N 1
ATOM 1001 C CA . CYS A 1 125 ? -9.564 10.820 10.968 1.00 93.06 125 CYS A CA 1
ATOM 1002 C C . CYS A 1 125 ? -8.953 10.371 9.634 1.00 93.06 125 CYS A C 1
ATOM 1004 O O . CYS A 1 125 ? -8.130 9.454 9.599 1.00 93.06 125 CYS A O 1
ATOM 1006 N N . LEU A 1 126 ? -9.383 10.990 8.532 1.00 92.25 126 LEU A N 1
ATOM 1007 C CA . LEU A 1 126 ? -9.007 10.589 7.173 1.00 92.25 126 LEU A CA 1
ATOM 1008 C C . LEU A 1 126 ? -7.596 11.087 6.774 1.00 92.25 126 LEU A C 1
ATOM 1010 O O . LEU A 1 126 ? -7.120 12.104 7.301 1.00 92.25 126 LEU A O 1
ATOM 1014 N N . PRO A 1 127 ? -6.909 10.402 5.839 1.00 89.31 127 PRO A N 1
ATOM 1015 C CA . PRO A 1 127 ? -5.721 10.934 5.171 1.00 89.31 127 PRO A CA 1
ATOM 1016 C C . PRO A 1 127 ? -6.068 12.212 4.397 1.00 89.31 127 PRO A C 1
ATOM 1018 O O . PRO A 1 127 ? -7.056 12.229 3.661 1.00 89.31 127 PRO A O 1
ATOM 1021 N N . LYS A 1 128 ? -5.277 13.283 4.546 1.00 84.81 128 LYS A N 1
ATOM 1022 C CA . LYS A 1 128 ? -5.473 14.537 3.797 1.00 84.81 128 LYS A CA 1
ATOM 1023 C C . LYS A 1 128 ? -4.413 14.692 2.698 1.00 84.81 128 LYS A C 1
ATOM 1025 O O . LYS A 1 128 ? -3.268 14.274 2.883 1.00 84.81 128 LYS A O 1
ATOM 1030 N N . PRO A 1 129 ? -4.751 15.321 1.559 1.00 73.38 129 PRO A N 1
ATOM 1031 C CA . PRO A 1 129 ? -3.779 15.614 0.510 1.00 73.38 129 PRO A CA 1
ATOM 1032 C C . PRO A 1 129 ? -2.612 16.463 1.029 1.00 73.38 129 PRO A C 1
ATOM 1034 O O . PRO A 1 129 ? -2.825 17.441 1.741 1.00 73.38 129 PRO A O 1
ATOM 1037 N N . GLY A 1 130 ? -1.384 16.108 0.643 1.00 65.31 130 GLY A N 1
ATOM 1038 C CA . GLY A 1 130 ? -0.176 16.848 1.027 1.00 65.31 130 GLY A CA 1
ATOM 1039 C C . GLY A 1 130 ? 0.301 16.600 2.460 1.00 65.31 130 GLY A C 1
ATOM 1040 O O . GLY A 1 130 ? 1.290 17.198 2.876 1.00 65.31 130 GLY A O 1
ATOM 1041 N N . GLU A 1 131 ? -0.358 15.716 3.213 1.00 69.31 131 GLU A N 1
ATOM 1042 C CA . GLU A 1 131 ? 0.189 15.248 4.480 1.00 69.31 131 GLU A CA 1
ATOM 1043 C C . GLU A 1 131 ? 1.414 14.372 4.233 1.00 69.31 131 GLU A C 1
ATOM 1045 O O . GLU A 1 131 ? 1.395 13.445 3.422 1.00 69.31 131 GLU A O 1
ATOM 1050 N N . ILE A 1 132 ? 2.485 14.667 4.965 1.00 56.19 132 ILE A N 1
ATOM 1051 C CA . ILE A 1 132 ? 3.682 13.836 4.982 1.00 56.19 132 ILE A CA 1
ATOM 1052 C C . ILE A 1 132 ? 3.298 12.541 5.706 1.00 56.19 132 ILE A C 1
ATOM 1054 O O . ILE A 1 132 ? 3.104 12.536 6.919 1.00 56.19 132 ILE A O 1
ATOM 1058 N N . SER A 1 133 ? 3.121 11.453 4.959 1.00 54.06 133 SER A N 1
ATOM 1059 C CA . SER A 1 133 ? 3.083 10.109 5.533 1.00 54.06 133 SER A CA 1
ATOM 1060 C C . SER A 1 133 ? 4.510 9.687 5.862 1.00 54.06 133 SER A C 1
ATOM 1062 O O . SER A 1 133 ? 5.380 9.858 5.004 1.00 54.06 133 SER A O 1
ATOM 1064 N N . ASP A 1 134 ? 4.748 9.080 7.026 1.00 46.50 134 ASP A N 1
ATOM 1065 C CA . ASP A 1 134 ? 6.039 8.468 7.371 1.00 46.50 134 ASP A CA 1
ATOM 1066 C C . ASP A 1 134 ? 6.306 7.193 6.566 1.00 46.50 134 ASP A C 1
ATOM 1068 O O . ASP A 1 134 ? 6.598 6.130 7.113 1.00 46.50 134 ASP A O 1
ATOM 1072 N N . LEU A 1 135 ? 6.339 7.319 5.240 1.00 50.00 135 LEU A N 1
ATOM 1073 C CA . LEU A 1 135 ? 7.109 6.447 4.359 1.00 50.00 135 LEU A CA 1
ATOM 1074 C C . LEU A 1 135 ? 8.615 6.651 4.627 1.00 50.00 135 LEU A C 1
ATOM 1076 O O . LEU A 1 135 ? 9.427 6.792 3.717 1.00 50.00 135 LEU A O 1
ATOM 1080 N N . LEU A 1 136 ? 9.011 6.665 5.900 1.00 45.94 136 LEU A N 1
ATOM 1081 C CA . LEU A 1 136 ? 10.367 6.406 6.316 1.00 45.94 136 LEU A CA 1
ATOM 1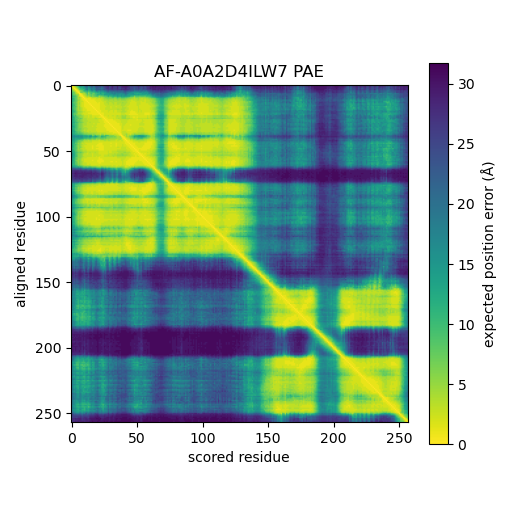082 C C . LEU A 1 136 ? 10.570 4.908 6.121 1.00 45.94 136 LEU A C 1
ATOM 1084 O O . LEU A 1 136 ? 10.269 4.092 6.994 1.00 45.94 136 LEU A O 1
ATOM 1088 N N . ILE A 1 137 ? 11.095 4.548 4.950 1.00 44.69 137 ILE A N 1
ATOM 1089 C CA . ILE A 1 137 ? 11.780 3.271 4.756 1.00 44.69 137 ILE A CA 1
ATOM 1090 C C . ILE A 1 137 ? 12.979 3.297 5.708 1.00 44.69 137 ILE A C 1
ATOM 1092 O O . ILE A 1 137 ? 14.077 3.737 5.366 1.00 44.69 137 ILE A O 1
ATOM 1096 N N . THR A 1 138 ? 12.753 2.896 6.956 1.00 37.09 138 THR A N 1
ATOM 1097 C CA . THR A 1 138 ? 13.812 2.776 7.949 1.00 37.09 138 THR A CA 1
ATOM 1098 C C . THR A 1 138 ? 14.594 1.519 7.617 1.00 37.09 138 THR A C 1
ATOM 1100 O O . THR A 1 138 ? 14.206 0.398 7.938 1.00 37.09 138 THR A O 1
ATOM 1103 N N . ARG A 1 139 ? 15.731 1.707 6.941 1.00 38.69 139 ARG A N 1
ATOM 1104 C CA . ARG A 1 139 ? 16.765 0.679 6.865 1.00 38.69 139 ARG A CA 1
ATOM 1105 C C . ARG A 1 139 ? 17.202 0.396 8.301 1.00 38.69 139 ARG A C 1
ATOM 1107 O O . ARG A 1 139 ? 17.947 1.183 8.881 1.00 38.69 139 ARG A O 1
ATOM 1114 N N . LYS A 1 140 ? 16.765 -0.722 8.887 1.00 38.19 140 LYS A N 1
ATOM 1115 C CA . LYS A 1 140 ? 17.527 -1.328 9.982 1.00 38.19 140 LYS A CA 1
ATOM 1116 C C . LYS A 1 140 ? 18.826 -1.825 9.364 1.00 38.19 140 LYS A C 1
ATOM 1118 O O . LYS A 1 140 ? 18.914 -2.957 8.902 1.00 38.19 140 LYS A O 1
ATOM 1123 N N . VAL A 1 141 ? 19.811 -0.936 9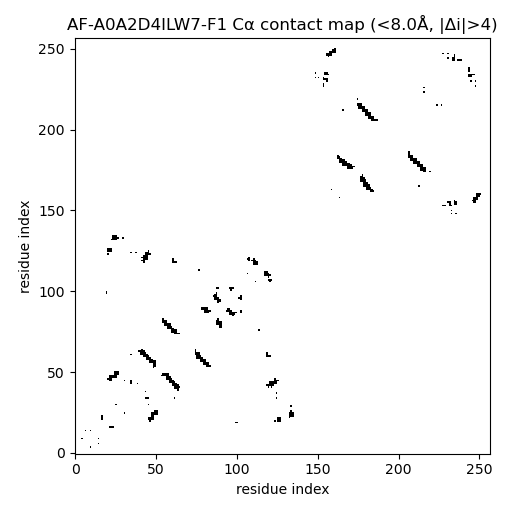.297 1.00 43.00 141 VAL A N 1
ATOM 1124 C CA . VAL A 1 141 ? 21.192 -1.311 9.026 1.00 43.00 141 VAL A CA 1
ATOM 1125 C C . VAL A 1 141 ? 21.603 -2.165 10.222 1.00 43.00 141 VAL A C 1
ATOM 1127 O O . VAL A 1 141 ? 21.900 -1.647 11.293 1.00 43.00 141 VAL A O 1
ATOM 1130 N N . LYS A 1 142 ? 21.534 -3.491 10.071 1.00 42.25 142 LYS A N 1
ATOM 1131 C CA . LYS A 1 142 ? 22.413 -4.385 10.831 1.00 42.25 142 LYS A CA 1
ATOM 1132 C C . LYS A 1 142 ? 23.823 -3.853 10.563 1.00 42.25 142 LYS A C 1
ATOM 1134 O O . LYS A 1 142 ? 24.060 -3.497 9.415 1.00 42.25 142 LYS A O 1
ATOM 1139 N N . ASP A 1 143 ? 24.677 -3.716 11.577 1.00 42.12 143 ASP A N 1
ATOM 1140 C CA . ASP A 1 143 ? 26.042 -3.145 11.522 1.00 42.12 143 ASP A CA 1
ATOM 1141 C C . ASP A 1 143 ? 26.982 -3.846 10.511 1.00 42.12 143 ASP A C 1
ATOM 1143 O O . ASP A 1 143 ? 28.018 -4.412 10.839 1.00 42.12 143 ASP A O 1
ATOM 1147 N N . SER A 1 144 ? 26.632 -3.814 9.238 1.00 43.53 144 SER A N 1
ATOM 1148 C CA . SER A 1 144 ? 27.456 -4.135 8.095 1.00 43.53 144 SER A CA 1
ATOM 1149 C C . SER A 1 144 ? 27.669 -2.800 7.411 1.00 43.53 144 SER A C 1
ATOM 1151 O O . SER A 1 144 ? 26.777 -2.316 6.718 1.00 43.53 144 SER A O 1
ATOM 1153 N N . THR A 1 145 ? 28.800 -2.173 7.752 1.00 42.62 145 THR A N 1
ATOM 1154 C CA . THR A 1 145 ? 29.489 -1.097 7.024 1.00 42.62 145 THR A CA 1
ATOM 1155 C C . THR A 1 145 ? 28.567 -0.161 6.248 1.00 42.62 145 THR A C 1
ATOM 1157 O O . THR A 1 145 ? 28.079 -0.527 5.181 1.00 42.62 145 THR A O 1
ATOM 1160 N N . ARG A 1 146 ? 28.388 1.079 6.726 1.00 43.19 146 ARG A N 1
ATOM 1161 C CA . ARG A 1 146 ? 27.847 2.174 5.907 1.00 43.19 146 ARG A CA 1
ATOM 1162 C C . ARG A 1 146 ? 28.582 2.182 4.560 1.00 43.19 146 ARG A C 1
ATOM 1164 O O . ARG A 1 146 ? 29.685 2.714 4.478 1.00 43.19 146 ARG A O 1
ATOM 1171 N N . GLN A 1 147 ? 28.000 1.583 3.523 1.00 49.25 147 GLN A N 1
ATOM 1172 C CA . GLN A 1 147 ? 28.459 1.789 2.162 1.00 49.25 147 GLN A CA 1
ATOM 1173 C C . GLN A 1 147 ? 28.106 3.239 1.874 1.00 49.25 147 GLN A C 1
ATOM 1175 O O . GLN A 1 147 ? 26.940 3.591 1.692 1.00 49.25 147 GLN A O 1
ATOM 1180 N N . ILE A 1 148 ? 29.109 4.105 1.995 1.00 49.28 148 ILE A N 1
ATOM 1181 C CA . ILE A 1 148 ? 29.030 5.482 1.534 1.00 49.28 148 ILE A CA 1
ATOM 1182 C C . ILE A 1 148 ? 28.707 5.354 0.049 1.00 49.28 148 ILE A C 1
ATOM 1184 O O . ILE A 1 148 ? 29.560 4.930 -0.728 1.00 49.28 148 ILE A O 1
ATOM 1188 N N . LEU A 1 149 ? 27.450 5.615 -0.318 1.00 52.50 149 LEU A N 1
ATOM 1189 C CA . LEU A 1 149 ? 27.038 5.635 -1.715 1.00 52.50 149 LEU A CA 1
ATOM 1190 C C . LEU A 1 149 ? 27.925 6.668 -2.397 1.00 52.50 149 LEU A C 1
ATOM 1192 O O . LEU A 1 149 ? 27.960 7.830 -1.978 1.00 52.50 149 LEU A O 1
ATOM 1196 N N . ASN A 1 150 ? 28.695 6.236 -3.387 1.00 55.78 150 ASN A N 1
ATOM 1197 C CA . ASN A 1 150 ? 29.641 7.113 -4.053 1.00 55.78 150 ASN A CA 1
ATOM 1198 C C . ASN A 1 150 ? 28.851 7.916 -5.093 1.00 55.78 150 ASN A C 1
ATOM 1200 O O . ASN A 1 150 ? 28.826 7.583 -6.273 1.00 55.78 150 ASN A O 1
ATOM 1204 N N . LEU A 1 151 ? 28.129 8.939 -4.619 1.00 55.22 151 LEU A N 1
ATOM 1205 C CA . LEU A 1 151 ? 27.181 9.748 -5.403 1.00 55.22 151 LEU A CA 1
ATOM 1206 C C . LEU A 1 151 ? 27.835 10.486 -6.582 1.00 55.22 151 LEU A C 1
ATOM 1208 O O . LEU A 1 151 ? 27.137 11.013 -7.440 1.00 55.22 151 LEU A O 1
ATOM 1212 N N . THR A 1 152 ? 29.164 10.549 -6.612 1.00 56.06 152 THR A N 1
ATOM 1213 C CA . THR A 1 152 ? 29.961 11.230 -7.636 1.00 56.06 152 THR A CA 1
ATOM 1214 C C . THR A 1 152 ? 30.529 10.290 -8.699 1.00 56.06 152 THR A C 1
ATOM 1216 O O . THR A 1 152 ? 31.104 10.773 -9.671 1.00 56.06 152 THR A O 1
ATOM 1219 N N . GLN A 1 153 ? 30.390 8.968 -8.549 1.00 60.34 153 GLN A N 1
ATOM 1220 C CA . GLN A 1 153 ? 30.900 7.993 -9.515 1.00 60.34 153 GLN A CA 1
ATOM 1221 C C . GLN A 1 153 ? 29.756 7.149 -10.070 1.00 60.34 153 GLN A C 1
ATOM 1223 O O . GLN A 1 153 ? 29.134 6.374 -9.345 1.00 60.34 153 GLN A O 1
ATOM 1228 N N . LEU A 1 154 ? 29.511 7.279 -11.378 1.00 62.28 154 LEU A N 1
ATOM 1229 C CA . LEU A 1 154 ? 28.629 6.373 -12.105 1.00 62.28 154 LEU A CA 1
ATOM 1230 C C . LEU A 1 154 ? 29.250 4.975 -12.090 1.00 62.28 154 LEU A C 1
ATOM 1232 O O . LEU A 1 154 ? 30.225 4.707 -12.788 1.00 62.28 154 LEU A O 1
ATOM 1236 N N . SER A 1 155 ? 28.685 4.092 -11.279 1.00 66.00 155 SER A N 1
ATOM 1237 C CA . SER A 1 155 ? 29.007 2.672 -11.255 1.00 66.00 155 SER A CA 1
ATOM 1238 C C . SER A 1 155 ? 27.726 1.889 -11.512 1.00 66.00 155 SER A C 1
ATOM 1240 O O . SER A 1 155 ? 26.751 1.967 -10.761 1.00 66.00 155 SER A O 1
ATOM 1242 N N . PHE A 1 156 ? 27.693 1.190 -12.639 1.00 73.62 156 PHE A N 1
ATOM 1243 C CA . PHE A 1 156 ? 26.643 0.242 -12.980 1.00 73.62 156 PHE A CA 1
ATOM 1244 C C . PHE A 1 156 ? 27.243 -0.886 -13.810 1.00 73.62 156 PHE A C 1
ATOM 1246 O O . PHE A 1 156 ? 28.232 -0.701 -14.520 1.00 73.62 156 PHE A O 1
ATOM 1253 N N . HIS A 1 157 ? 26.631 -2.062 -13.722 1.00 79.81 157 HIS A N 1
ATOM 1254 C CA . HIS A 1 157 ? 26.980 -3.174 -14.589 1.00 79.81 157 HIS A CA 1
ATOM 1255 C C . HIS A 1 157 ? 26.535 -2.838 -16.018 1.00 79.81 157 HIS A C 1
ATOM 1257 O O . HIS A 1 157 ? 25.337 -2.727 -16.298 1.00 79.81 157 HIS A O 1
ATOM 1263 N N . GLN A 1 158 ? 27.496 -2.586 -16.907 1.00 85.38 158 GLN A N 1
ATOM 1264 C CA . GLN A 1 158 ? 27.211 -2.299 -18.306 1.00 85.38 158 GLN A CA 1
ATOM 1265 C C . GLN A 1 158 ? 26.888 -3.604 -19.028 1.00 85.38 158 GLN A C 1
ATOM 1267 O O . GLN A 1 158 ? 27.730 -4.493 -19.111 1.00 85.38 158 GLN A O 1
ATOM 1272 N N . ILE A 1 159 ? 25.678 -3.689 -19.574 1.00 88.00 159 ILE A N 1
ATOM 1273 C CA . ILE A 1 159 ? 25.216 -4.839 -20.347 1.00 88.00 159 ILE A CA 1
ATOM 1274 C C . ILE A 1 159 ? 25.319 -4.498 -21.832 1.00 88.00 159 ILE A C 1
ATOM 1276 O O . ILE A 1 159 ? 24.859 -3.440 -22.282 1.00 88.00 159 ILE A O 1
ATOM 1280 N N . ARG A 1 160 ? 25.926 -5.392 -22.608 1.00 87.19 160 ARG A N 1
ATOM 1281 C CA . ARG A 1 160 ? 26.060 -5.231 -24.053 1.00 87.19 160 ARG A CA 1
ATOM 1282 C C . ARG A 1 160 ? 24.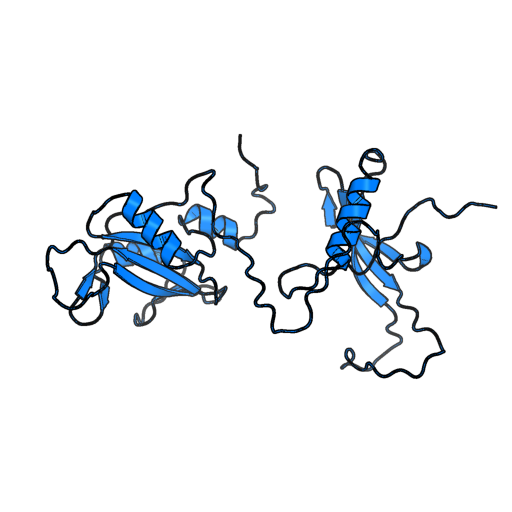722 -5.467 -24.737 1.00 87.19 160 ARG A C 1
ATOM 1284 O O . ARG A 1 160 ? 23.871 -6.220 -24.270 1.00 87.19 160 ARG A O 1
ATOM 1291 N N . LYS A 1 161 ? 24.535 -4.837 -25.894 1.00 86.06 161 LYS A N 1
ATOM 1292 C CA . LYS A 1 161 ? 23.282 -4.943 -26.651 1.00 86.06 161 LYS A CA 1
ATOM 1293 C C . LYS A 1 161 ? 22.966 -6.386 -27.053 1.00 86.06 161 LYS A C 1
ATOM 1295 O O . LYS A 1 161 ? 21.809 -6.781 -27.020 1.00 86.06 161 LYS A O 1
ATOM 1300 N N . ASN A 1 162 ? 23.983 -7.172 -27.402 1.00 87.19 162 ASN A N 1
ATOM 1301 C CA . ASN A 1 162 ? 23.829 -8.577 -27.782 1.00 87.19 162 ASN A CA 1
ATOM 1302 C C . ASN A 1 162 ? 23.479 -9.504 -26.604 1.00 87.19 162 ASN A C 1
ATOM 1304 O O . ASN A 1 162 ? 23.022 -10.618 -26.832 1.00 87.19 162 ASN A O 1
ATOM 1308 N N . GLU A 1 163 ? 23.665 -9.052 -25.363 1.00 89.75 163 GLU A N 1
ATOM 1309 C CA . GLU A 1 163 ? 23.289 -9.800 -24.161 1.00 89.75 163 GLU A CA 1
ATOM 1310 C C . GLU A 1 163 ? 21.812 -9.602 -23.802 1.00 89.75 163 GLU A C 1
ATOM 1312 O O . GLU A 1 163 ? 21.313 -10.282 -22.914 1.00 89.75 163 GLU A O 1
ATOM 1317 N N . ILE A 1 164 ? 21.084 -8.705 -24.480 1.00 92.00 164 ILE A N 1
ATOM 1318 C CA . ILE A 1 164 ? 19.675 -8.428 -24.191 1.00 92.00 164 ILE A CA 1
ATOM 1319 C C . ILE A 1 164 ? 18.814 -8.703 -25.418 1.00 92.00 164 ILE A C 1
ATOM 1321 O O . ILE A 1 164 ? 19.063 -8.208 -26.513 1.00 92.00 164 ILE A O 1
ATOM 1325 N N . THR A 1 165 ? 17.725 -9.436 -25.216 1.00 93.12 165 THR A N 1
ATOM 1326 C CA . THR A 1 165 ? 16.658 -9.592 -26.206 1.00 93.12 165 THR A CA 1
ATOM 1327 C C . THR A 1 165 ? 15.401 -8.883 -25.722 1.00 93.12 165 THR A C 1
ATOM 1329 O O . THR A 1 165 ? 14.850 -9.238 -24.682 1.00 93.12 165 THR A O 1
ATOM 1332 N N . GLN A 1 166 ? 14.934 -7.892 -26.483 1.00 94.19 166 GLN A N 1
ATOM 1333 C CA . GLN A 1 166 ? 13.647 -7.235 -26.257 1.00 94.19 166 GLN A CA 1
ATOM 1334 C C . GLN A 1 166 ? 12.510 -8.108 -26.807 1.00 94.19 166 GLN A C 1
ATOM 1336 O O . GLN A 1 166 ? 12.592 -8.592 -27.935 1.00 94.19 166 GLN A O 1
ATOM 1341 N N . ARG A 1 167 ? 11.454 -8.306 -26.012 1.00 93.56 167 ARG A N 1
ATOM 1342 C CA . ARG A 1 167 ? 10.271 -9.111 -26.350 1.00 93.56 167 ARG A CA 1
ATOM 1343 C C . ARG A 1 167 ? 9.014 -8.227 -26.396 1.00 93.56 167 ARG A C 1
ATOM 1345 O O . ARG A 1 167 ? 8.986 -7.235 -27.122 1.00 93.56 167 ARG A O 1
ATOM 1352 N N . ALA A 1 168 ? 7.955 -8.596 -25.675 1.00 93.25 168 ALA A N 1
ATOM 1353 C CA . ALA A 1 168 ? 6.656 -7.928 -25.730 1.00 93.25 168 ALA A CA 1
ATOM 1354 C C . ALA A 1 168 ? 6.679 -6.534 -25.079 1.00 93.25 168 ALA A C 1
ATOM 1356 O O . ALA A 1 168 ? 7.331 -6.325 -24.059 1.00 93.25 168 ALA A O 1
ATOM 1357 N N . HIS A 1 169 ? 5.924 -5.584 -25.636 1.00 93.12 169 HIS A N 1
ATOM 1358 C CA . HIS A 1 169 ? 5.700 -4.280 -25.007 1.00 93.12 169 HIS A CA 1
ATOM 1359 C C . HIS A 1 169 ? 4.704 -4.417 -23.849 1.00 93.12 169 HIS A C 1
ATOM 1361 O O . HIS A 1 169 ? 3.583 -4.881 -24.048 1.00 93.12 169 HIS A O 1
ATOM 1367 N N . LEU A 1 170 ? 5.114 -4.006 -22.648 1.00 91.38 170 LEU A N 1
ATOM 1368 C CA . LEU A 1 170 ? 4.328 -4.129 -21.417 1.00 91.38 170 LEU A CA 1
ATOM 1369 C C . LEU A 1 170 ? 3.629 -2.825 -21.028 1.00 91.38 170 LEU A C 1
ATOM 1371 O O . LEU A 1 170 ? 2.648 -2.856 -20.290 1.00 91.38 170 LEU A O 1
ATOM 1375 N N . GLY A 1 171 ? 4.117 -1.677 -21.499 1.00 87.75 171 GLY A N 1
ATOM 1376 C CA . GLY A 1 171 ? 3.476 -0.400 -21.211 1.00 87.75 171 GLY A CA 1
ATOM 1377 C C . GLY A 1 171 ? 4.344 0.813 -21.504 1.00 87.75 171 GLY A C 1
ATOM 1378 O O . GLY A 1 171 ? 5.571 0.742 -21.529 1.00 87.75 171 GLY A O 1
ATOM 1379 N N . GLN A 1 172 ? 3.680 1.951 -21.679 1.00 89.25 172 GLN A N 1
ATOM 1380 C CA . GLN A 1 172 ? 4.308 3.232 -21.973 1.00 89.25 172 GLN A CA 1
ATOM 1381 C C . GLN A 1 172 ? 4.183 4.167 -20.766 1.00 89.25 172 GLN A C 1
ATOM 1383 O O . GLN A 1 172 ? 3.097 4.384 -20.231 1.00 89.25 172 GLN A O 1
ATOM 1388 N N . GLY A 1 173 ? 5.307 4.730 -20.335 1.00 84.25 173 GLY A N 1
ATOM 1389 C CA . GLY A 1 173 ? 5.361 5.852 -19.403 1.00 84.25 173 GLY A CA 1
ATOM 1390 C C . GLY A 1 173 ? 5.545 7.179 -20.141 1.00 84.25 173 GLY A C 1
ATOM 1391 O O . GLY A 1 173 ? 5.730 7.216 -21.351 1.00 84.25 173 GLY A O 1
ATOM 1392 N N . THR A 1 174 ? 5.570 8.290 -19.402 1.00 87.12 174 THR A N 1
ATOM 1393 C CA . THR A 1 174 ? 5.706 9.639 -19.991 1.00 87.12 174 THR A CA 1
ATOM 1394 C C . THR A 1 174 ? 6.990 9.828 -20.801 1.00 87.12 174 THR A C 1
ATOM 1396 O O . THR A 1 174 ? 6.999 10.595 -21.753 1.00 87.12 174 THR A O 1
ATOM 1399 N N . ARG A 1 175 ? 8.085 9.180 -20.386 1.00 87.06 175 ARG A N 1
ATOM 1400 C CA . ARG A 1 175 ? 9.427 9.339 -20.978 1.00 87.06 175 ARG A CA 1
ATOM 1401 C C . ARG A 1 175 ? 10.122 8.014 -21.284 1.00 87.06 175 ARG A C 1
ATOM 1403 O O . ARG A 1 175 ? 11.220 8.006 -21.827 1.00 87.06 175 ARG A O 1
ATOM 1410 N N . THR A 1 176 ? 9.530 6.899 -20.867 1.00 90.88 176 THR A N 1
ATOM 1411 C CA . THR A 1 176 ? 10.152 5.575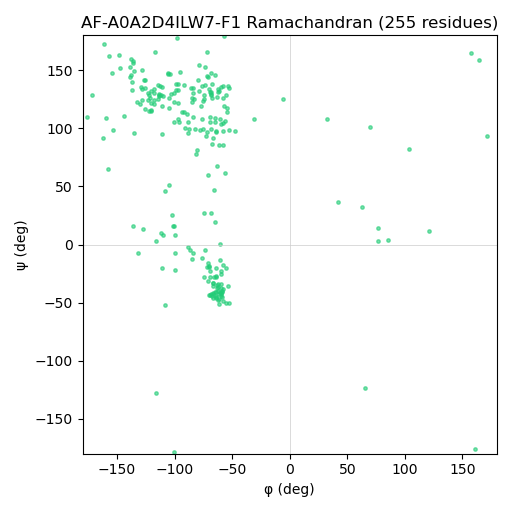 -20.946 1.00 90.88 176 THR A CA 1
ATOM 1412 C C . THR A 1 176 ? 9.136 4.550 -21.401 1.00 90.88 176 THR A C 1
ATOM 1414 O O . THR A 1 176 ? 7.992 4.613 -20.962 1.00 90.88 176 THR A O 1
ATOM 1417 N N . ASN A 1 177 ? 9.571 3.559 -22.161 1.00 91.19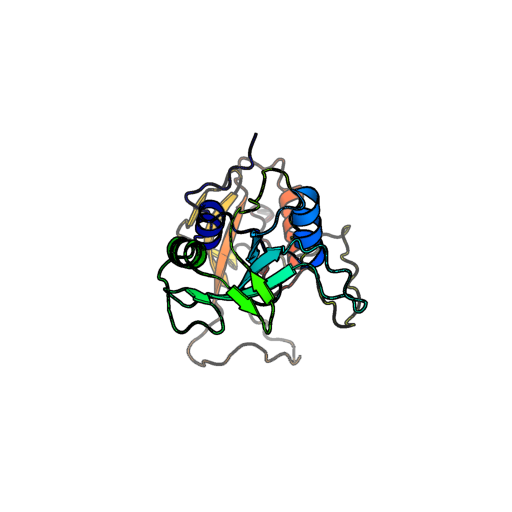 177 ASN A N 1
ATOM 1418 C CA . ASN A 1 177 ? 8.775 2.398 -22.541 1.00 91.19 177 ASN A CA 1
ATOM 1419 C C . ASN A 1 177 ? 9.245 1.170 -21.751 1.00 91.19 177 ASN A C 1
ATOM 1421 O O . ASN A 1 177 ? 10.426 1.058 -21.414 1.00 91.19 177 ASN A O 1
ATOM 1425 N N . ILE A 1 178 ? 8.319 0.275 -21.421 1.00 94.44 178 ILE A N 1
ATOM 1426 C CA . ILE A 1 178 ? 8.572 -0.940 -20.647 1.00 94.44 178 ILE A CA 1
ATOM 1427 C C . ILE A 1 178 ? 8.335 -2.145 -21.551 1.00 94.44 178 ILE A C 1
ATOM 1429 O O . ILE A 1 178 ? 7.273 -2.271 -22.161 1.00 94.44 178 ILE A O 1
ATOM 1433 N N . TYR A 1 179 ? 9.312 -3.045 -21.602 1.00 94.38 179 TYR A N 1
ATOM 1434 C CA . TYR A 1 179 ? 9.246 -4.288 -22.362 1.00 94.38 179 TYR A CA 1
ATOM 1435 C C . TYR A 1 179 ? 9.594 -5.487 -21.483 1.00 94.38 179 TYR A C 1
ATOM 1437 O O . TYR A 1 179 ? 10.393 -5.383 -20.552 1.00 94.38 179 TYR A O 1
ATOM 1445 N N . ASP A 1 180 ? 9.015 -6.633 -21.813 1.00 94.62 180 ASP A N 1
ATOM 1446 C CA . ASP A 1 180 ? 9.537 -7.935 -21.417 1.00 94.62 180 ASP A CA 1
ATOM 1447 C C . ASP A 1 180 ? 10.858 -8.176 -22.155 1.00 94.62 180 ASP A C 1
ATOM 1449 O O . ASP A 1 180 ? 11.041 -7.727 -23.293 1.00 94.62 180 ASP A O 1
ATOM 1453 N N . GLY A 1 181 ? 11.792 -8.878 -21.527 1.00 94.12 181 GLY A N 1
ATOM 1454 C CA . GLY A 1 181 ? 13.075 -9.166 -22.140 1.00 94.12 181 GLY A CA 1
ATOM 1455 C C . GLY A 1 181 ? 13.812 -10.325 -21.497 1.00 94.12 181 GLY A C 1
ATOM 1456 O O . GLY A 1 181 ? 13.410 -10.872 -20.471 1.00 94.12 181 GLY A O 1
ATOM 1457 N N . VAL A 1 182 ? 14.916 -10.700 -22.133 1.00 93.75 182 VAL A N 1
ATOM 1458 C CA . VAL A 1 182 ? 15.838 -11.716 -21.625 1.00 93.75 182 VAL A CA 1
ATOM 1459 C C . VAL A 1 182 ? 17.253 -11.184 -21.624 1.00 93.75 182 VAL A C 1
ATOM 1461 O O . VAL A 1 182 ? 17.694 -10.594 -22.607 1.00 93.75 182 VAL A O 1
ATOM 1464 N N . LEU A 1 183 ? 17.933 -11.409 -20.506 1.00 91.81 183 LEU A N 1
ATOM 1465 C CA . LEU A 1 183 ? 19.348 -11.172 -20.300 1.00 91.81 183 LEU A CA 1
ATOM 1466 C C . LEU A 1 183 ? 20.106 -12.499 -20.419 1.00 91.81 183 LEU A C 1
ATOM 1468 O O . LEU A 1 183 ? 19.840 -13.439 -19.673 1.00 91.81 183 LEU A O 1
ATOM 1472 N N . HIS A 1 184 ? 21.069 -12.552 -21.329 1.00 89.38 184 HIS A N 1
ATOM 1473 C CA . HIS A 1 184 ? 21.942 -13.696 -21.559 1.00 89.38 184 HIS A CA 1
ATOM 1474 C C . HIS A 1 184 ? 23.169 -13.605 -20.645 1.00 89.38 184 HIS A C 1
ATOM 1476 O O . HIS A 1 184 ? 24.065 -12.796 -20.875 1.00 89.38 184 HIS A O 1
ATOM 1482 N N . VAL A 1 185 ? 23.222 -14.421 -19.592 1.00 78.62 185 VAL A N 1
ATOM 1483 C CA . VAL A 1 185 ? 24.317 -14.428 -18.610 1.00 78.62 185 VAL A CA 1
ATOM 1484 C C . VAL A 1 185 ? 25.427 -15.363 -19.089 1.00 78.62 185 VAL A C 1
ATOM 1486 O O . VAL A 1 185 ? 25.362 -16.585 -18.935 1.00 78.62 185 VAL A O 1
ATOM 1489 N N . CYS A 1 186 ? 26.486 -14.806 -19.676 1.00 60.47 186 CYS A N 1
ATOM 1490 C CA . CYS A 1 186 ? 27.674 -15.584 -20.016 1.00 60.47 186 CYS A CA 1
ATOM 1491 C C . CYS A 1 186 ? 28.522 -15.832 -18.763 1.00 60.47 186 CYS A C 1
ATOM 1493 O O . CYS A 1 186 ? 29.320 -14.983 -18.380 1.00 60.47 186 CYS A O 1
ATOM 1495 N N . SER A 1 187 ? 28.404 -17.013 -18.146 1.00 52.53 187 SER A N 1
ATOM 1496 C CA . SER A 1 187 ? 29.385 -17.439 -17.140 1.00 52.53 187 SER A CA 1
ATOM 1497 C C . SER A 1 187 ? 30.738 -17.617 -17.835 1.00 52.53 187 SER A C 1
ATOM 1499 O O . SER A 1 187 ? 30.903 -18.511 -18.677 1.00 52.53 187 SER A O 1
ATOM 1501 N N . GLY A 1 188 ? 31.668 -16.706 -17.548 1.00 43.94 188 GLY A N 1
ATOM 1502 C CA . GLY A 1 188 ? 33.041 -16.763 -18.029 1.00 43.94 188 GLY A CA 1
ATOM 1503 C C . GLY A 1 188 ? 33.715 -18.042 -17.543 1.00 43.94 188 GLY A C 1
ATOM 1504 O O . GLY A 1 188 ? 33.584 -18.430 -16.389 1.00 43.94 188 GLY A O 1
ATOM 1505 N N . MET A 1 189 ? 34.427 -18.708 -18.445 1.00 42.62 189 MET A N 1
ATOM 1506 C CA . MET A 1 189 ? 35.102 -19.987 -18.222 1.00 42.62 189 MET A CA 1
ATOM 1507 C C . MET A 1 189 ? 36.387 -19.868 -17.378 1.00 42.62 189 MET A C 1
ATOM 1509 O O . MET A 1 189 ? 37.285 -20.660 -17.596 1.00 42.62 189 MET A O 1
ATOM 1513 N N . ASN A 1 190 ? 36.546 -18.887 -16.483 1.00 44.19 190 ASN A N 1
ATOM 1514 C CA . ASN A 1 190 ? 37.763 -18.744 -15.667 1.00 44.19 190 ASN A CA 1
ATOM 1515 C C . ASN A 1 190 ? 37.527 -17.850 -14.440 1.00 44.19 190 ASN A C 1
ATOM 1517 O O . ASN A 1 190 ? 37.732 -16.641 -14.520 1.00 44.19 190 ASN A O 1
ATOM 1521 N N . SER A 1 191 ? 37.148 -18.456 -13.319 1.00 36.41 191 SER A N 1
ATOM 1522 C CA . SER A 1 191 ? 37.598 -18.071 -11.975 1.00 36.41 191 SER A CA 1
ATOM 1523 C C . SER A 1 191 ? 37.014 -19.075 -10.984 1.00 36.41 191 SER A C 1
ATOM 1525 O O . SER A 1 191 ? 35.803 -19.088 -10.768 1.00 36.41 191 SER A O 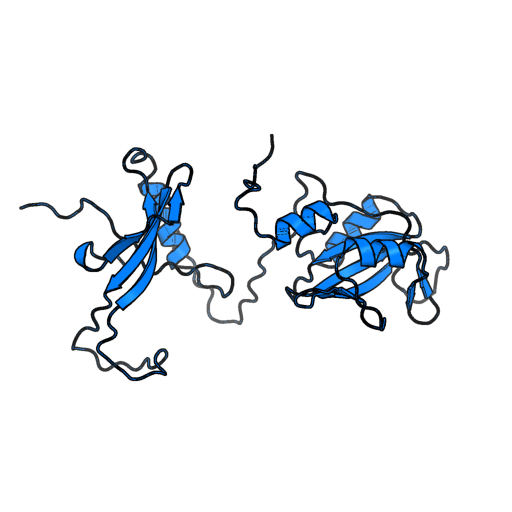1
ATOM 1527 N N . ASP A 1 192 ? 37.878 -19.921 -10.423 1.00 41.16 192 ASP A N 1
ATOM 1528 C CA . ASP A 1 192 ? 37.671 -20.498 -9.094 1.00 41.16 192 ASP A CA 1
ATOM 1529 C C . ASP A 1 192 ? 37.407 -19.329 -8.139 1.00 41.16 192 ASP A C 1
ATOM 1531 O O . ASP A 1 192 ? 38.347 -18.636 -7.766 1.00 41.16 192 ASP A O 1
ATOM 1535 N N . ASP A 1 193 ? 36.147 -19.045 -7.822 1.00 39.41 193 ASP A N 1
ATOM 1536 C CA . ASP A 1 193 ? 35.783 -18.307 -6.615 1.00 39.41 193 ASP A CA 1
ATOM 1537 C C . ASP A 1 193 ? 34.308 -18.572 -6.278 1.00 39.41 193 ASP A C 1
ATOM 1539 O O . ASP A 1 193 ? 33.369 -18.163 -6.963 1.00 39.41 193 ASP A O 1
ATOM 1543 N N . GLU A 1 194 ? 34.162 -19.334 -5.201 1.00 51.22 194 GLU A N 1
ATOM 1544 C CA . GLU A 1 194 ? 32.987 -19.647 -4.394 1.00 51.22 194 GLU A CA 1
ATOM 1545 C C . GLU A 1 194 ? 31.922 -18.535 -4.317 1.00 51.22 194 GLU A C 1
ATOM 1547 O O . GLU A 1 194 ? 32.065 -17.556 -3.582 1.00 51.22 194 GLU A O 1
ATOM 1552 N N . ALA A 1 195 ? 30.788 -18.745 -4.993 1.00 39.03 195 ALA A N 1
ATOM 1553 C CA . ALA A 1 195 ? 29.497 -18.165 -4.616 1.00 39.03 195 ALA A CA 1
ATOM 1554 C C . ALA A 1 195 ? 28.330 -18.986 -5.201 1.00 39.03 195 ALA A C 1
ATOM 1556 O O . ALA A 1 195 ? 27.553 -18.507 -6.030 1.00 39.03 195 ALA A O 1
ATOM 1557 N N . GLU A 1 196 ? 28.179 -20.237 -4.758 1.00 44.22 196 GLU A N 1
ATOM 1558 C CA . GLU A 1 196 ? 26.934 -20.993 -4.940 1.00 44.22 196 GLU A CA 1
ATOM 1559 C C . GLU A 1 196 ? 25.810 -20.349 -4.111 1.00 44.22 196 GLU A C 1
ATOM 1561 O O . GLU A 1 196 ? 25.617 -20.672 -2.942 1.00 44.22 196 GLU A O 1
ATOM 1566 N N . TYR A 1 197 ? 25.052 -19.420 -4.698 1.00 45.59 197 TYR A N 1
ATOM 1567 C CA . TYR A 1 197 ? 23.811 -18.932 -4.078 1.00 45.59 197 TYR A CA 1
ATOM 1568 C C . TYR A 1 197 ? 22.618 -18.799 -5.019 1.00 45.59 197 TYR A C 1
ATOM 1570 O O . TYR A 1 197 ? 21.626 -18.190 -4.641 1.00 45.59 197 TYR A O 1
ATOM 1578 N N . PHE A 1 198 ? 22.647 -19.409 -6.203 1.00 43.66 198 PHE A N 1
ATOM 1579 C CA . PHE A 1 198 ? 21.446 -19.558 -7.025 1.00 43.66 198 PHE A CA 1
ATOM 1580 C C . PHE A 1 198 ? 21.588 -20.780 -7.920 1.00 43.66 198 PHE A C 1
ATOM 1582 O O . PHE A 1 198 ? 22.245 -20.672 -8.947 1.00 43.66 198 PHE A O 1
ATOM 1589 N N . SER A 1 199 ? 20.998 -21.916 -7.533 1.00 38.06 199 SER A N 1
ATOM 1590 C CA . SER A 1 199 ? 20.385 -22.913 -8.436 1.00 38.06 199 SER A CA 1
ATOM 1591 C C . SER A 1 199 ? 20.002 -24.174 -7.656 1.00 38.06 199 SER A C 1
ATOM 1593 O O . SER A 1 199 ? 20.791 -25.100 -7.509 1.00 38.06 199 SER A O 1
ATOM 1595 N N . THR A 1 200 ? 18.761 -24.245 -7.189 1.00 38.78 200 THR A N 1
ATOM 1596 C CA . THR A 1 200 ? 18.043 -25.527 -7.179 1.00 38.78 200 THR A CA 1
ATOM 1597 C C . THR A 1 200 ? 17.177 -25.545 -8.431 1.00 38.78 200 THR A C 1
ATOM 1599 O O . THR A 1 200 ? 16.580 -24.515 -8.729 1.00 38.78 200 THR A O 1
ATOM 1602 N N . GLU A 1 201 ? 17.128 -26.693 -9.110 1.00 38.16 201 GLU A N 1
ATOM 1603 C CA . GLU A 1 201 ? 16.564 -26.987 -10.445 1.00 38.16 201 GLU A CA 1
ATOM 1604 C C . GLU A 1 201 ? 17.647 -27.138 -11.538 1.00 38.16 201 GLU A C 1
ATOM 1606 O O . GLU A 1 201 ? 17.954 -26.239 -12.318 1.00 38.16 201 GLU A O 1
ATOM 1611 N N . GLN A 1 202 ? 18.227 -28.342 -11.595 1.00 46.28 202 GLN A N 1
ATOM 1612 C CA . GLN A 1 202 ? 18.972 -28.846 -12.748 1.00 46.28 202 GLN A CA 1
ATOM 1613 C C . GLN A 1 202 ? 17.984 -29.281 -13.841 1.00 46.28 202 GLN A C 1
ATOM 1615 O O . GLN A 1 202 ? 17.380 -30.342 -13.703 1.00 46.28 202 GLN A O 1
ATOM 1620 N N . ASN A 1 203 ? 17.871 -28.527 -14.943 1.00 40.75 203 ASN A N 1
ATOM 1621 C CA . ASN A 1 203 ? 17.818 -29.109 -16.295 1.00 40.75 203 ASN A CA 1
ATOM 1622 C C . ASN A 1 203 ? 17.886 -28.049 -17.415 1.00 40.75 203 ASN A C 1
ATOM 1624 O O . ASN A 1 203 ? 17.059 -27.146 -17.468 1.00 40.75 203 ASN A O 1
ATOM 1628 N N . ASN A 1 204 ? 18.808 -28.267 -18.362 1.00 41.06 204 ASN A N 1
ATOM 1629 C CA . ASN A 1 204 ? 19.005 -27.596 -19.661 1.00 41.06 204 ASN A CA 1
ATOM 1630 C C . ASN A 1 204 ? 19.500 -26.131 -19.686 1.00 41.06 204 ASN A C 1
ATOM 1632 O O . ASN A 1 204 ? 18.717 -25.196 -19.614 1.00 41.06 204 ASN A O 1
ATOM 1636 N N . ASN A 1 205 ? 20.805 -25.948 -19.954 1.00 50.53 205 ASN A N 1
ATOM 1637 C CA . ASN A 1 205 ? 21.427 -24.783 -20.625 1.00 50.53 205 ASN A CA 1
ATOM 1638 C C . ASN A 1 205 ? 20.931 -23.368 -20.237 1.00 50.53 205 ASN A C 1
ATOM 1640 O O . ASN A 1 205 ? 20.877 -22.471 -21.079 1.00 50.53 205 ASN A O 1
ATOM 1644 N N . SER A 1 206 ? 20.599 -23.129 -18.972 1.00 56.56 206 SER A N 1
ATOM 1645 C CA . SER A 1 206 ? 19.997 -21.874 -18.515 1.00 56.56 206 SER A CA 1
ATOM 1646 C C . SER A 1 206 ? 21.042 -20.767 -18.319 1.00 56.56 206 SER A C 1
ATOM 1648 O O . SER A 1 206 ? 21.484 -20.491 -17.205 1.00 56.56 206 SER A O 1
ATOM 1650 N N . ARG A 1 207 ? 21.435 -20.115 -19.416 1.00 71.44 207 ARG A N 1
ATOM 1651 C CA . ARG A 1 207 ? 22.151 -18.823 -19.409 1.00 71.44 207 ARG A CA 1
ATOM 1652 C C . ARG A 1 207 ? 21.215 -17.656 -19.738 1.00 71.44 207 ARG A C 1
ATOM 1654 O O . ARG A 1 207 ? 21.668 -16.635 -20.231 1.00 71.44 207 ARG A O 1
ATOM 1661 N N . GLU A 1 208 ? 19.917 -17.794 -19.485 1.00 84.31 208 GLU A N 1
ATOM 1662 C CA . GLU A 1 208 ? 18.902 -16.783 -19.792 1.00 84.31 208 GLU A CA 1
ATOM 1663 C C . GLU A 1 208 ? 18.142 -16.384 -18.526 1.00 84.31 208 GLU A C 1
ATOM 1665 O O . GLU A 1 208 ? 17.639 -17.233 -17.793 1.00 84.31 208 GLU A O 1
ATOM 1670 N N . MET A 1 209 ? 18.048 -15.082 -18.272 1.00 88.75 209 MET A N 1
ATOM 1671 C CA . MET A 1 209 ? 17.305 -14.495 -17.164 1.00 88.75 209 MET A CA 1
ATOM 1672 C C . MET A 1 209 ? 16.196 -13.608 -17.721 1.00 88.75 209 MET A C 1
ATOM 1674 O O . MET A 1 209 ? 16.464 -12.678 -18.478 1.00 88.75 209 MET A O 1
ATOM 1678 N N . HIS A 1 210 ? 14.951 -13.868 -17.331 1.00 92.06 210 HIS A N 1
ATOM 1679 C CA . HIS A 1 210 ? 13.838 -12.982 -17.664 1.00 92.06 210 HIS A CA 1
ATOM 1680 C C . HIS A 1 210 ? 13.974 -11.657 -16.913 1.00 92.06 210 HIS A C 1
ATOM 1682 O O . HIS A 1 210 ? 14.146 -11.638 -15.695 1.00 92.06 210 HIS A O 1
ATOM 1688 N N . VAL A 1 211 ? 13.893 -10.550 -17.646 1.00 94.00 211 VAL A N 1
ATOM 1689 C CA . VAL A 1 211 ? 14.095 -9.197 -17.123 1.00 94.00 211 VAL A CA 1
ATOM 1690 C C . VAL A 1 211 ? 13.040 -8.243 -17.667 1.00 94.00 211 VAL A C 1
ATOM 1692 O O . VAL A 1 211 ? 12.484 -8.442 -18.744 1.00 94.00 211 VAL A O 1
ATOM 1695 N N . VAL A 1 212 ? 12.798 -7.158 -16.935 1.00 94.88 212 VAL A N 1
ATOM 1696 C CA . VAL A 1 212 ? 11.987 -6.037 -17.418 1.00 94.88 212 VAL A CA 1
ATOM 1697 C C . VAL A 1 212 ? 12.917 -4.958 -17.960 1.00 94.88 212 VAL A C 1
ATOM 1699 O O . VAL A 1 212 ? 13.764 -4.431 -17.238 1.00 94.88 212 VAL A O 1
ATOM 1702 N N . LEU A 1 213 ? 12.747 -4.605 -19.231 1.00 93.94 213 LEU A N 1
ATOM 1703 C CA . LEU A 1 213 ? 13.531 -3.578 -19.904 1.00 93.94 213 LEU A CA 1
ATOM 1704 C C . LEU A 1 213 ? 12.800 -2.240 -19.821 1.00 93.94 213 LEU A C 1
ATOM 1706 O O . LEU A 1 213 ? 11.744 -2.059 -20.426 1.00 93.94 213 LEU A O 1
ATOM 1710 N N . LYS A 1 214 ? 13.379 -1.282 -19.096 1.00 93.62 214 LYS A N 1
ATOM 1711 C CA . LYS A 1 214 ? 12.900 0.103 -19.062 1.00 93.62 214 LYS A CA 1
ATOM 1712 C C . LYS A 1 214 ? 13.770 0.964 -19.971 1.00 93.62 214 LYS A C 1
ATOM 1714 O O . LYS A 1 214 ? 14.903 1.287 -19.628 1.00 93.62 214 LYS A O 1
ATOM 1719 N N . MET A 1 215 ? 13.231 1.332 -21.124 1.00 91.62 215 MET A N 1
ATOM 1720 C CA . MET A 1 215 ? 13.950 2.048 -22.175 1.00 91.62 215 MET A CA 1
ATOM 1721 C C . MET A 1 215 ? 13.559 3.523 -22.176 1.00 91.62 215 MET A C 1
ATOM 1723 O O . MET A 1 215 ? 12.372 3.841 -22.188 1.00 91.62 215 MET A O 1
ATOM 1727 N N . LEU A 1 216 ? 14.541 4.425 -22.174 1.00 92.19 216 LEU A N 1
ATOM 1728 C CA . LEU A 1 216 ? 14.310 5.855 -22.383 1.00 92.19 216 LEU A CA 1
ATOM 1729 C C . LEU A 1 216 ? 13.899 6.103 -23.839 1.00 92.19 216 LEU A C 1
ATOM 1731 O O . LEU A 1 216 ? 14.526 5.560 -24.749 1.00 92.19 216 LEU A O 1
ATOM 1735 N N . ASP A 1 217 ? 12.853 6.902 -24.057 1.00 87.81 217 ASP A N 1
ATOM 1736 C CA . ASP A 1 217 ? 12.429 7.239 -25.415 1.00 87.81 217 ASP A CA 1
ATOM 1737 C C . ASP A 1 217 ? 13.547 8.012 -26.145 1.00 87.81 217 ASP A C 1
ATOM 1739 O O . ASP A 1 217 ? 14.076 8.981 -25.585 1.00 87.81 217 ASP A O 1
ATOM 1743 N N . PRO A 1 218 ? 13.917 7.630 -27.384 1.00 85.56 218 PRO A N 1
ATOM 1744 C CA . PRO A 1 218 ? 14.912 8.352 -28.170 1.00 85.56 218 PRO A CA 1
ATOM 1745 C C . PRO A 1 218 ? 14.611 9.842 -28.378 1.00 85.56 218 PRO A C 1
ATOM 1747 O O . PRO A 1 218 ? 15.545 10.587 -28.679 1.00 85.56 218 PRO A O 1
ATOM 1750 N N . SER A 1 219 ? 13.358 10.293 -28.224 1.00 86.69 219 SER A N 1
ATOM 1751 C CA . SER A 1 219 ? 12.994 11.716 -28.271 1.00 86.69 219 SER A CA 1
ATOM 1752 C C . SER A 1 219 ? 13.487 12.518 -27.061 1.00 86.69 219 SER A C 1
ATOM 1754 O O . SER A 1 219 ? 13.555 13.742 -27.132 1.00 86.69 219 SER A O 1
ATOM 1756 N N . HIS A 1 220 ? 13.839 11.854 -25.956 1.00 86.75 220 HIS A N 1
ATOM 1757 C CA . HIS A 1 220 ? 14.210 12.464 -24.674 1.00 86.75 220 HIS A CA 1
ATOM 1758 C C . HIS A 1 220 ? 15.711 12.342 -24.370 1.00 86.75 220 HIS A C 1
ATOM 1760 O O . HIS A 1 220 ? 16.122 11.975 -23.266 1.00 86.75 220 HIS A O 1
ATOM 1766 N N . ARG A 1 221 ? 16.568 12.634 -25.358 1.00 83.19 221 ARG A N 1
ATOM 1767 C CA . ARG A 1 221 ? 18.035 12.577 -25.184 1.00 83.19 221 ARG A CA 1
ATOM 1768 C C . ARG A 1 221 ? 18.563 13.588 -24.166 1.00 83.19 221 ARG A C 1
ATOM 1770 O O . ARG A 1 221 ? 19.595 13.346 -23.550 1.00 83.19 221 ARG A O 1
ATOM 1777 N N . ASP A 1 222 ? 17.850 14.694 -23.981 1.00 86.69 222 ASP A N 1
ATOM 1778 C CA . ASP A 1 222 ? 18.170 15.781 -23.053 1.00 86.69 222 ASP A CA 1
ATOM 1779 C C . ASP A 1 222 ? 18.241 15.330 -21.585 1.00 86.69 222 ASP A C 1
ATOM 1781 O O . ASP A 1 222 ? 18.940 15.945 -20.784 1.00 86.69 222 ASP A O 1
ATOM 1785 N N . ILE A 1 223 ? 17.581 14.220 -21.238 1.00 87.06 223 ILE A N 1
ATOM 1786 C CA . ILE A 1 223 ? 17.576 13.651 -19.882 1.00 87.06 223 ILE A CA 1
ATOM 1787 C C . ILE A 1 223 ? 18.348 12.331 -19.762 1.00 87.06 223 ILE A C 1
ATOM 1789 O O . ILE A 1 223 ? 18.284 11.686 -18.714 1.00 87.06 223 ILE A O 1
ATOM 1793 N N . ALA A 1 224 ? 19.077 11.909 -20.801 1.00 85.88 224 ALA A N 1
ATOM 1794 C CA . ALA A 1 224 ? 19.787 10.628 -20.804 1.00 85.88 224 ALA A CA 1
ATOM 1795 C C . ALA A 1 224 ? 20.805 10.517 -19.656 1.00 85.88 224 ALA A C 1
ATOM 1797 O O . ALA A 1 224 ? 20.877 9.484 -18.996 1.00 85.88 224 ALA A O 1
ATOM 1798 N N . LEU A 1 225 ? 21.529 11.600 -19.356 1.00 83.31 225 LEU A N 1
ATOM 1799 C CA . LEU A 1 225 ? 22.475 11.638 -18.235 1.00 83.31 225 LEU A CA 1
ATOM 1800 C C . LEU A 1 225 ? 21.776 11.439 -16.884 1.00 83.31 225 LEU A C 1
ATOM 1802 O O . LEU A 1 225 ? 22.175 10.566 -16.122 1.00 83.31 225 LEU A O 1
ATOM 1806 N N . ALA A 1 226 ? 20.681 12.161 -16.628 1.00 85.06 226 ALA A N 1
ATOM 1807 C CA . ALA A 1 226 ? 19.900 12.006 -15.399 1.00 85.06 226 ALA A CA 1
ATOM 1808 C C . ALA A 1 226 ? 19.302 10.592 -15.267 1.00 85.06 226 ALA A C 1
ATOM 1810 O O . ALA A 1 226 ? 19.193 10.041 -14.167 1.00 85.06 226 ALA A O 1
ATOM 1811 N N . PHE A 1 227 ? 18.927 9.978 -16.394 1.00 84.44 227 PHE A N 1
ATOM 1812 C CA . PHE A 1 227 ? 18.488 8.586 -16.435 1.00 84.44 227 PHE A CA 1
ATOM 1813 C C . PHE A 1 227 ? 19.617 7.626 -16.023 1.00 84.44 227 PHE A C 1
ATOM 1815 O O . PHE A 1 227 ? 19.386 6.751 -15.187 1.00 84.44 227 PHE A O 1
ATOM 1822 N N . PHE A 1 228 ? 20.841 7.820 -16.529 1.00 83.19 228 PHE A N 1
ATOM 1823 C CA . PHE A 1 228 ? 22.010 7.020 -16.143 1.00 83.19 228 PHE A CA 1
ATOM 1824 C C . PHE A 1 228 ? 22.428 7.226 -14.686 1.00 83.19 228 PHE A C 1
ATOM 1826 O O . PHE A 1 228 ? 22.708 6.248 -13.995 1.00 83.19 228 PHE A O 1
ATOM 1833 N N . GLU A 1 229 ? 22.411 8.462 -14.191 1.00 83.06 229 GLU A N 1
ATOM 1834 C CA . GLU A 1 229 ? 22.666 8.778 -12.780 1.00 83.06 229 GLU A CA 1
ATOM 1835 C C . GLU A 1 229 ? 21.672 8.064 -11.862 1.00 83.06 229 GLU A C 1
ATOM 1837 O O . GLU A 1 229 ? 22.064 7.427 -10.884 1.00 83.06 229 GLU A O 1
ATOM 1842 N N . THR A 1 230 ? 20.386 8.094 -12.220 1.00 83.88 230 THR A N 1
ATOM 1843 C CA . THR A 1 230 ? 19.341 7.404 -11.456 1.00 83.88 230 THR A CA 1
ATOM 1844 C C . THR A 1 230 ? 19.552 5.891 -11.474 1.00 83.88 230 THR A C 1
ATOM 1846 O O . THR A 1 230 ? 19.485 5.253 -10.425 1.00 83.88 230 THR A O 1
ATOM 1849 N N . ALA A 1 231 ? 19.837 5.308 -12.643 1.00 83.50 231 ALA A N 1
ATOM 1850 C CA . ALA A 1 231 ? 20.097 3.876 -12.764 1.00 83.50 231 ALA A CA 1
ATOM 1851 C C . ALA A 1 231 ? 21.335 3.446 -11.959 1.00 83.50 231 ALA A C 1
ATOM 1853 O O . ALA A 1 231 ? 21.286 2.422 -11.281 1.00 83.50 231 ALA A O 1
ATOM 1854 N N . SER A 1 232 ? 22.400 4.256 -11.964 1.00 79.56 232 SER A N 1
ATOM 1855 C CA . SER A 1 232 ? 23.609 4.012 -11.171 1.00 79.56 232 SER A CA 1
ATOM 1856 C C . SER A 1 232 ? 23.350 4.081 -9.667 1.00 79.56 232 SER A C 1
ATOM 1858 O O . SER A 1 232 ? 23.843 3.248 -8.907 1.00 79.56 232 SER A O 1
ATOM 1860 N N . LEU A 1 233 ? 22.538 5.037 -9.214 1.00 80.38 233 LEU A N 1
ATOM 1861 C CA . LEU A 1 233 ? 22.148 5.098 -7.809 1.00 80.38 233 LEU A CA 1
ATOM 1862 C C . LEU A 1 233 ? 21.320 3.868 -7.417 1.00 80.38 233 LEU A C 1
ATOM 1864 O O . LEU A 1 233 ? 21.516 3.301 -6.342 1.00 80.38 233 LEU A O 1
ATOM 1868 N N . MET A 1 234 ? 20.410 3.441 -8.297 1.00 78.62 234 MET A N 1
ATOM 1869 C CA . MET A 1 234 ? 19.570 2.268 -8.073 1.00 78.62 234 MET A CA 1
ATOM 1870 C C . MET A 1 234 ? 20.369 0.958 -8.055 1.00 78.62 234 MET A C 1
ATOM 1872 O O . MET A 1 234 ? 20.024 0.070 -7.281 1.00 78.62 234 MET A O 1
ATOM 1876 N N . SER A 1 235 ? 21.456 0.833 -8.826 1.00 76.31 235 SER A N 1
ATOM 1877 C CA . SER A 1 235 ? 22.325 -0.354 -8.777 1.00 76.31 235 SER A CA 1
ATOM 1878 C C . SER A 1 235 ? 23.142 -0.462 -7.487 1.00 76.31 235 SER A C 1
ATOM 1880 O O . SER A 1 235 ? 23.588 -1.552 -7.140 1.00 76.31 235 SER A O 1
ATOM 1882 N N . GLN A 1 236 ? 23.314 0.636 -6.744 1.00 73.75 236 GLN A N 1
ATOM 1883 C CA . GLN A 1 236 ? 24.007 0.641 -5.449 1.00 73.75 236 GLN A CA 1
ATOM 1884 C C . GLN A 1 236 ? 23.077 0.347 -4.259 1.00 73.75 236 GLN A C 1
ATOM 1886 O O . GLN A 1 236 ? 23.529 0.306 -3.114 1.00 73.75 236 GLN A O 1
ATOM 1891 N N . VAL A 1 237 ? 21.770 0.168 -4.486 1.00 71.50 237 VAL A N 1
ATOM 1892 C CA . VAL A 1 237 ? 20.803 -0.099 -3.416 1.00 71.50 237 VAL A CA 1
ATOM 1893 C C . VAL A 1 237 ? 20.095 -1.429 -3.642 1.00 71.50 237 VAL A C 1
ATOM 1895 O O . VAL A 1 237 ? 19.415 -1.639 -4.638 1.00 71.50 237 VAL A O 1
ATOM 1898 N N . SER A 1 238 ? 20.205 -2.328 -2.666 1.00 68.94 238 SER A N 1
ATOM 1899 C CA . SER A 1 238 ? 19.447 -3.576 -2.629 1.00 68.94 238 SER A CA 1
ATOM 1900 C C . SER A 1 238 ? 18.544 -3.595 -1.398 1.00 68.94 238 SER A C 1
ATOM 1902 O O . SER A 1 238 ? 18.946 -3.269 -0.280 1.00 68.94 238 SER A O 1
ATOM 1904 N N . HIS A 1 239 ? 17.269 -3.913 -1.607 1.00 66.38 239 HIS A N 1
ATOM 1905 C CA . HIS A 1 239 ? 16.296 -4.079 -0.534 1.00 66.38 239 HIS A CA 1
ATOM 1906 C C . HIS A 1 239 ? 15.190 -5.021 -0.999 1.00 66.38 239 HIS A C 1
ATOM 1908 O O . HIS A 1 239 ? 14.791 -4.966 -2.155 1.00 66.38 239 HIS A O 1
ATOM 1914 N N . ILE A 1 240 ? 14.617 -5.802 -0.082 1.00 62.47 240 ILE A N 1
ATOM 1915 C CA . ILE A 1 240 ? 13.517 -6.744 -0.365 1.00 62.47 240 ILE A CA 1
ATOM 1916 C C . ILE A 1 240 ? 12.258 -6.082 -0.965 1.00 62.47 240 ILE A C 1
ATOM 1918 O O . ILE A 1 240 ? 11.410 -6.747 -1.546 1.00 62.47 240 ILE A O 1
ATOM 1922 N N . HIS A 1 241 ? 12.131 -4.760 -0.838 1.00 68.56 241 HIS A N 1
ATOM 1923 C CA . HIS A 1 241 ? 11.000 -3.981 -1.363 1.00 68.56 241 HIS A CA 1
ATOM 1924 C C . HIS A 1 241 ? 11.387 -3.047 -2.517 1.00 68.56 241 HIS A C 1
ATOM 1926 O O . HIS A 1 241 ? 10.591 -2.192 -2.896 1.00 68.56 241 HIS A O 1
ATOM 1932 N N . LEU A 1 242 ? 12.606 -3.165 -3.048 1.00 74.50 242 LEU A N 1
ATOM 1933 C CA . LEU A 1 242 ? 13.055 -2.411 -4.214 1.00 74.50 242 LEU A CA 1
ATOM 1934 C C . LEU A 1 242 ? 13.314 -3.377 -5.365 1.00 74.50 242 LEU A C 1
ATOM 1936 O O . LEU A 1 242 ? 13.914 -4.432 -5.175 1.00 74.50 242 LEU A O 1
ATOM 1940 N N . ALA A 1 243 ? 12.875 -2.996 -6.564 1.00 80.19 243 ALA A N 1
ATOM 1941 C CA . ALA A 1 243 ? 13.246 -3.716 -7.772 1.00 80.19 243 ALA A CA 1
ATOM 1942 C C . ALA A 1 243 ? 14.763 -3.611 -7.971 1.00 80.19 243 ALA A C 1
ATOM 1944 O O . ALA A 1 243 ? 15.320 -2.510 -7.954 1.00 80.19 243 ALA A O 1
ATOM 1945 N N . PHE A 1 244 ? 15.414 -4.757 -8.142 1.00 80.88 244 PHE A N 1
ATOM 1946 C CA . PHE A 1 244 ? 16.846 -4.821 -8.387 1.00 80.88 244 PHE A CA 1
ATOM 1947 C C . PHE A 1 244 ? 17.168 -4.378 -9.820 1.00 80.88 244 PHE A C 1
ATOM 1949 O O . PHE A 1 244 ? 16.481 -4.762 -10.768 1.00 80.88 244 PHE A O 1
ATOM 1956 N N . VAL A 1 245 ? 18.217 -3.571 -9.985 1.00 88.00 245 VAL A N 1
ATOM 1957 C CA . VAL A 1 245 ? 18.709 -3.151 -11.302 1.00 88.00 245 VAL A CA 1
ATOM 1958 C C . VAL A 1 245 ? 19.867 -4.057 -11.705 1.00 88.00 245 VAL A C 1
ATOM 1960 O O . VAL A 1 245 ? 20.961 -3.941 -11.163 1.00 88.00 245 VAL A O 1
ATOM 1963 N N . HIS A 1 246 ? 19.627 -4.938 -12.680 1.00 86.50 246 HIS A N 1
ATOM 1964 C CA . HIS A 1 246 ? 20.633 -5.889 -13.177 1.00 86.50 246 HIS A CA 1
ATOM 1965 C C . HIS A 1 246 ? 21.782 -5.224 -13.946 1.00 86.50 246 HIS A C 1
ATOM 1967 O O . HIS A 1 246 ? 22.893 -5.746 -13.990 1.00 86.50 246 HIS A O 1
ATOM 1973 N N . GLY A 1 247 ? 21.518 -4.080 -14.571 1.00 88.25 247 GLY A N 1
ATOM 1974 C CA . GLY A 1 247 ? 22.509 -3.327 -15.321 1.00 88.25 247 GLY A CA 1
ATOM 1975 C C . GLY A 1 247 ? 21.866 -2.352 -16.293 1.00 88.25 247 GLY A C 1
ATOM 1976 O O . GLY A 1 247 ? 20.643 -2.200 -16.333 1.00 88.25 247 GLY A O 1
ATOM 1977 N N . VAL A 1 248 ? 22.707 -1.680 -17.071 1.00 89.88 248 VAL A N 1
ATOM 1978 C CA . VAL A 1 248 ? 22.292 -0.656 -18.033 1.00 89.88 248 VAL A CA 1
ATOM 1979 C C . VAL A 1 248 ? 22.914 -0.962 -19.387 1.00 89.88 248 VAL A C 1
ATOM 1981 O O . VAL A 1 248 ? 24.104 -1.255 -19.479 1.00 89.88 248 VAL A O 1
ATOM 1984 N N . CYS A 1 249 ? 22.111 -0.858 -20.443 1.00 88.88 249 CYS A N 1
ATOM 1985 C CA . CYS A 1 249 ? 22.562 -0.969 -21.824 1.00 88.88 249 CYS A CA 1
ATOM 1986 C C . CYS A 1 249 ? 22.397 0.381 -22.527 1.00 88.88 249 CYS A C 1
ATOM 1988 O O . CYS A 1 249 ? 21.321 0.982 -22.477 1.00 88.88 249 CYS A O 1
ATOM 1990 N N . VAL A 1 250 ? 23.453 0.853 -23.190 1.00 85.50 250 VAL A N 1
ATOM 1991 C CA . VAL A 1 250 ? 23.448 2.109 -23.949 1.00 85.50 250 VAL A CA 1
ATOM 1992 C C . VAL A 1 250 ? 23.402 1.786 -25.435 1.00 85.50 250 VAL A C 1
ATOM 1994 O O . VAL A 1 250 ? 24.308 1.162 -25.981 1.00 85.50 250 VAL A O 1
ATOM 1997 N N . TRP A 1 251 ? 22.337 2.217 -26.103 1.00 72.81 251 TRP A N 1
ATOM 1998 C CA . TRP A 1 251 ? 22.189 2.046 -27.544 1.00 72.81 251 TRP A CA 1
ATOM 1999 C C . TRP A 1 251 ? 22.920 3.192 -28.252 1.00 72.81 251 TRP A C 1
ATOM 2001 O O . TRP A 1 251 ? 22.473 4.335 -28.182 1.00 72.81 251 TRP A O 1
ATOM 2011 N N . GLY A 1 252 ? 24.044 2.889 -28.912 1.00 61.47 252 GLY A N 1
ATOM 2012 C CA . GLY A 1 252 ? 24.797 3.859 -29.724 1.00 61.47 252 GLY A CA 1
ATOM 2013 C C . GLY A 1 252 ? 26.257 4.105 -29.325 1.00 61.47 252 GLY A C 1
ATOM 2014 O O . GLY A 1 252 ? 26.846 5.052 -29.830 1.00 61.47 252 GLY A O 1
ATOM 2015 N N . SER A 1 253 ? 26.850 3.288 -28.446 1.00 47.78 253 SER A N 1
ATOM 2016 C CA . SER A 1 253 ? 28.296 3.323 -28.152 1.00 47.78 253 SER A CA 1
ATOM 2017 C C . SER A 1 253 ? 29.092 2.210 -28.848 1.00 47.78 253 SER A C 1
ATOM 2019 O O . SER A 1 253 ? 30.213 1.918 -28.441 1.00 47.78 253 SER A O 1
ATOM 2021 N N . GLU A 1 254 ? 28.518 1.552 -29.856 1.00 43.00 254 GLU A N 1
ATOM 2022 C CA . GLU A 1 254 ? 29.307 0.801 -30.832 1.00 43.00 254 GLU A CA 1
ATOM 2023 C C . GLU A 1 254 ? 29.674 1.790 -31.930 1.00 43.00 254 GLU A C 1
ATOM 2025 O O . GLU A 1 254 ? 28.870 2.104 -32.805 1.00 43.00 254 GLU A O 1
ATOM 2030 N N . SER A 1 255 ? 30.876 2.349 -31.818 1.00 35.47 255 SER A N 1
ATOM 2031 C CA . SER A 1 255 ? 31.554 2.951 -32.954 1.00 35.47 255 SER A CA 1
ATOM 2032 C C . SER A 1 255 ? 31.645 1.876 -34.037 1.00 35.47 255 SER A C 1
ATOM 2034 O O . SER A 1 255 ? 32.402 0.915 -33.900 1.00 35.47 255 SER A O 1
ATOM 2036 N N . GLU A 1 256 ? 30.834 1.994 -35.085 1.00 33.91 256 GLU A N 1
ATOM 2037 C CA . GLU A 1 256 ? 31.127 1.341 -36.355 1.00 33.91 256 GLU A CA 1
ATOM 2038 C C . GLU A 1 256 ? 32.421 1.974 -36.888 1.00 33.91 256 GLU A C 1
ATOM 2040 O O . GLU A 1 256 ? 32.372 3.048 -37.473 1.00 33.91 256 GLU A O 1
ATOM 2045 N N . TYR A 1 257 ? 33.542 1.291 -36.624 1.00 31.97 257 TYR A N 1
ATOM 2046 C CA . TYR A 1 257 ? 34.902 1.492 -37.152 1.00 31.97 257 TYR A CA 1
ATOM 2047 C C . TYR A 1 257 ? 35.609 2.835 -36.895 1.00 31.97 257 TYR A C 1
ATOM 2049 O O . TYR A 1 257 ? 35.185 3.896 -37.396 1.00 31.97 257 TYR A O 1
#

pLDDT: mean 76.65, std 19.64, range [31.97, 97.56]

Organism: NCBI:txid129467

Radius of gyration: 25.27 Å; Cα contacts (8 Å, |Δi|>4): 333; chains: 1; bounding box: 61×49×76 Å

InterPro domains:
  IPR000980 SH2 domain [PF21990] (20-127)
  IPR000980 SH2 domain [SM00252] (19-113)
  IPR001245 Serine-threonine/tyrosine-protein kinase, catalytic domain [PF07714] (165-250)
  IPR036860 SH2 domain superfamily [G3DSA:3.30.505.10] (21-129)
  IPR036860 SH2 domain superfamily [SSF55550] (3-125)
  IPR051286 Janus Kinase (JAK) [PTHR45807] (1-254)

Solvent-accessible surface area (backbone atoms only — not comparable to full-atom values): 16210 Å² total; per-residue (Å²): 134,78,88,74,71,52,75,92,75,48,55,68,69,56,55,53,24,64,76,68,37,39,34,64,42,43,61,70,69,59,55,50,52,51,49,60,72,77,45,88,50,59,12,35,27,38,39,26,32,39,77,87,38,93,51,27,37,36,40,37,35,33,48,64,66,93,68,84,53,100,57,89,70,69,58,50,49,80,44,50,29,42,51,55,98,70,34,36,30,44,73,96,47,97,60,76,22,75,38,71,66,56,45,55,54,55,44,52,80,42,73,50,72,61,89,93,48,76,45,47,63,71,42,79,56,63,73,59,91,89,61,87,69,59,77,67,81,72,76,80,73,64,98,65,70,90,74,74,75,59,88,88,56,89,52,62,52,78,42,58,72,90,36,48,46,83,62,55,81,73,48,78,56,99,62,32,39,33,25,38,29,36,38,50,55,78,80,71,97,78,72,98,71,94,73,95,80,85,83,87,83,93,79,77,90,80,40,68,41,85,41,80,42,77,40,72,40,86,90,50,63,93,48,47,64,61,53,50,52,49,51,20,56,42,49,74,50,87,51,102,90,49,84,75,54,88,54,48,66,76,92,81,77,71,76,84,125

Mean predicted aligned error: 15.57 Å

Secondary structure (DSSP, 8-state):
------TTTS-HHHHHHHHTTEE-S--HHHHHHHHHHH---TTEEEEEE-SS-TTEEEEEEE-------SS---SEEEEEEEE-SS-EEETT---EESSHHHHHHHHHTS-EEETTEEE---EE----TT------------SS------TTS----BPPGGGEEEEEEEEE-SSEEEEEEEEE----S--------S-----S---EEEEEEEEEPTT-GGGHHHHHHHHHHHHT---TTS-----B--TT-----

Foldseek 3Di:
DDPPPPPVPDDPVVVQCQVLLEAEAADDVVVVVLQVVVDLDAQEWEWYAHPVDNQKIKIKGAHRDPDPPVDDDHRIDIWIWGHDPQWIDIVPDPDTDRGPVVVVVVQQVDWDDDPPDTGHHDHYDGDDPPDDGPPVPDPPPPPDDPPPLPLPDLDWDEAEPVQKDFDAWPDDDPFKTKTKIKGQADPDPDDPDDDPDDDDDDDDDPRIDIDIDIGGDPVPPVCVVVVSSVLSSQCVDDDPPHDHRNGDYDPPPPPPD

Sequence (257 aa):
SSHYLCHEVAPPQLVMSIQNGIHGPMQEEFILAKLKREGQEDGLYALRWSVLDFNRLILLVLKNGQSISIQGNANYRQFRIQRKENSFVLEGWEQEFPSVQELMNALKGCTLKSGTDIFSLKRCCLPKPGEISDLLITRKVKDSTRQILNLTQLSFHQIRKNEITQRAHLGQGTRTNIYDGVLHVCSGMNSDDEAEYFSTEQNNNSREMHVVLKMLDPSHRDIALAFFETASLMSQVSHIHLAFVHGVCVWGSESEY

Nearest PDB structures (foldseek):
  7t6f-assembly1_B  TM=5.121E-01  e=1.001E-19  Mus musculus
  8ewy-assembly1_B  TM=5.199E-01  e=1.198E-19  Mus musculus
  4z32-assembly2_B  TM=9.123E-01  e=3.273E-11  Homo sapiens
  2yu7-assembly1_A  TM=7.984E-01  e=2.226E-05  Homo sapiens
  3ps5-assembly1_A  TM=4.328E-01  e=5.809E-05  Homo sapiens